Protein AF-A0A1M3MTS5-F1 (afdb_monomer_lite)

Structure (mmCIF, N/CA/C/O backbone):
data_AF-A0A1M3MTS5-F1
#
_entry.id   AF-A0A1M3MTS5-F1
#
loop_
_atom_site.group_PDB
_atom_site.id
_atom_site.type_symbol
_atom_site.label_atom_id
_atom_site.label_alt_id
_atom_site.label_comp_id
_atom_site.label_asym_id
_atom_site.label_entity_id
_atom_site.label_seq_id
_atom_site.pdbx_PDB_ins_code
_atom_site.Cartn_x
_atom_site.Cartn_y
_atom_site.Cartn_z
_atom_site.occupancy
_atom_site.B_iso_or_equiv
_atom_site.auth_seq_id
_atom_site.auth_comp_id
_atom_site.auth_asym_id
_atom_site.auth_atom_id
_atom_site.pdbx_PDB_model_num
ATOM 1 N N . MET A 1 1 ? 35.202 25.835 -31.446 1.00 47.22 1 MET A N 1
ATOM 2 C CA . MET A 1 1 ? 36.288 26.040 -30.466 1.00 47.22 1 MET A CA 1
ATOM 3 C C . MET A 1 1 ? 35.675 26.673 -29.221 1.00 47.22 1 MET A C 1
ATOM 5 O O . MET A 1 1 ? 35.618 27.889 -29.137 1.00 47.22 1 MET A O 1
ATOM 9 N N . PHE A 1 2 ? 35.109 25.864 -28.321 1.00 39.16 2 PHE A N 1
ATOM 10 C CA . PHE A 1 2 ? 34.507 26.345 -27.072 1.00 39.16 2 PHE A CA 1
ATOM 11 C C . PHE A 1 2 ? 35.206 25.678 -25.891 1.00 39.16 2 PHE A C 1
ATOM 13 O O . PHE A 1 2 ? 35.383 24.462 -25.859 1.00 39.16 2 PHE A O 1
ATOM 20 N N . LEU A 1 3 ? 35.681 26.538 -24.997 1.00 46.22 3 LEU A N 1
ATOM 21 C CA . LEU A 1 3 ? 36.568 26.269 -23.876 1.00 46.22 3 LEU A CA 1
ATOM 22 C C . LEU A 1 3 ? 35.803 25.587 -22.735 1.00 46.22 3 LEU A C 1
ATOM 24 O O . LEU A 1 3 ? 34.803 26.108 -22.247 1.00 46.22 3 LEU A O 1
ATOM 28 N N . VAL A 1 4 ? 36.310 24.430 -22.314 1.00 47.22 4 VAL A N 1
ATOM 29 C CA . VAL A 1 4 ? 35.872 23.669 -21.141 1.00 47.22 4 VAL A CA 1
ATOM 30 C C . VAL A 1 4 ? 36.498 24.300 -19.896 1.00 47.22 4 VAL A C 1
ATOM 32 O O . VAL A 1 4 ? 37.720 24.305 -19.765 1.00 47.22 4 VAL A O 1
ATOM 35 N N . PHE A 1 5 ? 35.680 24.806 -18.971 1.00 47.00 5 PHE A N 1
ATOM 36 C CA . PHE A 1 5 ? 36.117 25.148 -17.614 1.00 47.00 5 PHE A CA 1
ATOM 37 C C . PHE A 1 5 ? 35.719 24.020 -16.659 1.00 47.00 5 PHE A C 1
ATOM 39 O O . PHE A 1 5 ? 34.551 23.862 -16.312 1.00 47.00 5 PHE A O 1
ATOM 46 N N . ALA A 1 6 ? 36.710 23.229 -16.250 1.00 55.69 6 ALA A N 1
ATOM 47 C CA . ALA A 1 6 ? 36.598 22.249 -15.178 1.00 55.69 6 ALA A CA 1
ATOM 48 C C . ALA A 1 6 ? 36.924 22.933 -13.841 1.00 55.69 6 ALA A C 1
ATOM 50 O O . ALA A 1 6 ? 38.057 23.358 -13.620 1.00 55.69 6 ALA A O 1
ATOM 51 N N . ALA A 1 7 ? 35.937 23.045 -12.951 1.00 56.88 7 ALA A N 1
ATOM 52 C CA . ALA A 1 7 ? 36.142 23.490 -11.577 1.00 56.88 7 ALA A CA 1
ATOM 53 C C . ALA A 1 7 ? 36.286 22.263 -10.665 1.00 56.88 7 ALA A C 1
ATOM 55 O O . ALA A 1 7 ? 35.310 21.585 -10.347 1.00 56.88 7 ALA A O 1
ATOM 56 N N . LEU A 1 8 ? 37.528 21.972 -10.272 1.00 56.16 8 LEU A N 1
ATOM 57 C CA . LEU A 1 8 ? 37.869 21.026 -9.212 1.00 56.16 8 LEU A CA 1
ATOM 58 C C . LEU A 1 8 ? 37.479 21.648 -7.861 1.00 56.16 8 LEU A C 1
ATOM 60 O O . LEU A 1 8 ? 38.068 22.649 -7.457 1.00 56.16 8 LEU A O 1
ATOM 64 N N . ALA A 1 9 ? 36.515 21.058 -7.154 1.00 59.59 9 ALA A N 1
ATOM 65 C CA . ALA A 1 9 ? 36.239 21.384 -5.758 1.00 59.59 9 ALA A CA 1
ATOM 66 C C . ALA A 1 9 ? 36.814 20.277 -4.863 1.00 59.59 9 ALA A C 1
ATOM 68 O O . ALA A 1 9 ? 36.274 19.175 -4.773 1.00 59.59 9 ALA A O 1
ATOM 69 N N . THR A 1 10 ? 37.943 20.568 -4.226 1.00 60.97 10 THR A N 1
ATOM 70 C CA . THR A 1 10 ? 38.569 19.760 -3.178 1.00 60.97 10 THR A CA 1
ATOM 71 C C . THR A 1 10 ? 37.746 19.869 -1.896 1.00 60.97 10 THR A C 1
ATOM 73 O O . THR A 1 10 ? 37.707 20.922 -1.266 1.00 60.97 10 THR A O 1
ATOM 76 N N . VAL A 1 11 ? 37.091 18.781 -1.489 1.00 63.25 11 VAL A N 1
ATOM 77 C CA . VAL A 1 11 ? 36.461 18.688 -0.165 1.00 63.25 11 VAL A CA 1
ATOM 78 C C . VAL A 1 11 ? 37.510 18.202 0.831 1.00 63.25 11 VAL A C 1
ATOM 80 O O . VAL A 1 11 ? 37.943 17.052 0.797 1.00 63.25 11 VAL A O 1
ATOM 83 N N . THR A 1 12 ? 37.944 19.109 1.701 1.00 64.81 12 THR A N 1
ATOM 84 C CA . THR A 1 12 ? 38.783 18.835 2.869 1.00 64.81 12 THR A CA 1
ATOM 85 C C . THR A 1 12 ? 38.002 18.032 3.909 1.00 64.81 12 THR A C 1
ATOM 87 O O . THR A 1 12 ? 36.973 18.486 4.406 1.00 64.81 12 THR A O 1
ATOM 90 N N . VAL A 1 13 ? 38.510 16.846 4.248 1.00 65.38 13 VAL A N 1
ATOM 91 C CA . VAL A 1 13 ? 38.065 16.032 5.386 1.00 65.38 13 VAL A CA 1
ATOM 92 C C . VAL A 1 13 ? 38.553 16.703 6.671 1.00 65.38 13 VAL A C 1
ATOM 94 O O . VAL A 1 13 ? 39.757 16.786 6.907 1.00 65.38 13 VAL A O 1
ATOM 97 N N . SER A 1 14 ? 37.624 17.213 7.479 1.00 68.00 14 SER A N 1
ATOM 98 C CA . SER A 1 14 ? 37.920 17.739 8.811 1.00 68.00 14 SER A CA 1
ATOM 99 C C . SER A 1 14 ? 38.012 16.609 9.832 1.00 68.00 14 SER A C 1
ATOM 101 O O . SER A 1 14 ? 37.052 15.884 10.080 1.00 68.00 14 SER A O 1
ATOM 103 N N . ASP A 1 15 ? 39.204 16.529 10.411 1.00 60.78 15 ASP A N 1
ATOM 104 C CA . ASP A 1 15 ? 39.604 15.881 11.654 1.00 60.78 15 ASP A CA 1
ATOM 105 C C . ASP A 1 15 ? 38.544 16.065 12.760 1.00 60.78 15 ASP A C 1
ATOM 107 O O . ASP A 1 15 ? 38.354 17.166 13.280 1.00 60.78 15 ASP A O 1
ATOM 111 N N . GLN A 1 16 ? 37.809 14.997 13.095 1.00 59.19 16 GLN A N 1
ATOM 112 C CA . GLN A 1 16 ? 36.886 14.999 14.230 1.00 59.19 16 GLN A CA 1
ATOM 113 C C . GLN A 1 16 ? 37.577 14.381 15.450 1.00 59.19 16 GLN A C 1
ATOM 115 O O . GLN A 1 16 ? 37.485 13.190 15.730 1.00 59.19 16 GLN A O 1
ATOM 120 N N . GLN A 1 17 ? 38.332 15.244 16.122 1.00 61.56 17 GLN A N 1
ATOM 121 C CA . GLN A 1 17 ? 38.374 15.432 17.568 1.00 61.56 17 GLN A CA 1
ATOM 122 C C . GLN A 1 17 ? 37.905 14.235 18.424 1.00 61.56 17 GLN A C 1
ATOM 124 O O . GLN A 1 17 ? 36.713 13.997 18.617 1.00 61.56 17 GLN A O 1
ATOM 129 N N . LEU A 1 18 ? 38.882 13.560 19.034 1.00 60.19 18 LEU A N 1
ATOM 130 C CA . LEU A 1 18 ? 38.723 12.704 20.211 1.00 60.19 18 LEU A CA 1
ATOM 131 C C . LEU A 1 18 ? 38.040 13.495 21.341 1.00 60.19 18 LEU A C 1
ATOM 133 O O . LEU A 1 18 ? 38.700 14.190 22.115 1.00 60.19 18 LEU A O 1
ATOM 137 N N . VAL A 1 19 ? 36.712 13.399 21.435 1.00 65.31 19 VAL A N 1
ATOM 138 C CA . VAL A 1 19 ? 35.962 13.890 22.592 1.00 65.31 19 VAL A CA 1
ATOM 139 C C . VAL A 1 19 ? 35.949 12.809 23.667 1.00 65.31 19 VAL A C 1
ATOM 141 O O . VAL A 1 19 ? 35.418 11.711 23.521 1.00 65.31 19 VAL A O 1
ATOM 144 N N . GLN A 1 20 ? 36.611 13.194 24.743 1.00 65.44 20 GLN A N 1
ATOM 145 C CA . GLN A 1 20 ? 36.752 12.602 26.057 1.00 65.44 20 GLN A CA 1
ATOM 146 C C . GLN A 1 20 ? 35.442 12.030 26.628 1.00 65.44 20 GLN A C 1
ATOM 148 O O . GLN A 1 20 ? 34.403 12.687 26.642 1.00 65.44 20 GLN A O 1
ATOM 153 N N . ALA A 1 21 ? 35.527 10.797 27.132 1.00 61.25 21 ALA A N 1
ATOM 154 C CA . ALA A 1 21 ? 34.441 10.076 27.781 1.00 61.25 21 ALA A CA 1
ATOM 155 C C . ALA A 1 21 ? 34.001 10.769 29.083 1.00 61.25 21 ALA A C 1
ATOM 157 O O . ALA A 1 21 ? 34.734 10.765 30.074 1.00 61.25 21 ALA A O 1
ATOM 158 N N . ALA A 1 22 ? 32.789 11.326 29.083 1.00 70.69 22 ALA A N 1
ATOM 159 C CA . ALA A 1 22 ? 32.051 11.660 30.295 1.00 70.69 22 ALA A CA 1
ATOM 160 C C . ALA A 1 22 ? 31.106 10.493 30.659 1.00 70.69 22 ALA A C 1
ATOM 162 O O . ALA A 1 22 ? 30.538 9.871 29.756 1.00 70.69 22 ALA A O 1
ATOM 163 N N . PRO A 1 23 ? 30.933 10.171 31.953 1.00 63.50 23 PRO A N 1
ATOM 164 C CA . PRO A 1 23 ? 30.023 9.123 32.403 1.00 63.50 23 PRO A CA 1
ATOM 165 C C . PRO A 1 23 ? 28.575 9.536 32.107 1.00 63.50 23 PRO A C 1
ATOM 167 O O . PRO A 1 23 ? 28.101 10.569 32.573 1.00 63.50 23 PRO A O 1
ATOM 170 N N . LEU A 1 24 ? 27.897 8.738 31.284 1.00 60.16 24 LEU A N 1
ATOM 171 C CA . LEU A 1 24 ? 26.517 8.960 30.869 1.00 60.16 24 LEU A CA 1
ATOM 172 C C . LEU A 1 24 ? 25.578 8.640 32.034 1.00 60.16 24 LEU A C 1
ATOM 174 O O . LEU A 1 24 ? 25.408 7.476 32.400 1.00 60.16 24 LEU A O 1
ATOM 178 N N . GLU A 1 25 ? 24.947 9.668 32.595 1.00 68.44 25 GLU A N 1
ATOM 179 C CA . GLU A 1 25 ? 23.729 9.472 33.373 1.00 68.44 25 GLU A CA 1
ATOM 180 C C . GLU A 1 25 ? 22.624 8.945 32.438 1.00 68.44 25 GLU A C 1
ATOM 182 O O . GLU A 1 25 ? 22.482 9.446 31.314 1.00 68.44 25 GLU A O 1
ATOM 187 N N . PRO A 1 26 ? 21.846 7.928 32.852 1.00 67.88 26 PRO A N 1
ATOM 188 C CA . PRO A 1 26 ? 20.738 7.411 32.065 1.00 67.88 26 PRO A CA 1
ATOM 189 C C . PRO A 1 26 ? 19.665 8.496 31.973 1.00 67.88 26 PRO A C 1
ATOM 191 O O . PRO A 1 26 ? 18.831 8.658 32.858 1.00 67.88 26 PRO A O 1
ATOM 194 N N . THR A 1 27 ? 19.699 9.271 30.892 1.00 66.31 27 THR A N 1
ATOM 195 C CA . THR A 1 27 ? 18.608 10.177 30.543 1.00 66.31 27 THR A CA 1
ATOM 196 C C . THR A 1 27 ? 17.429 9.297 30.151 1.00 66.31 27 THR A C 1
ATOM 198 O O . THR A 1 27 ? 17.357 8.811 29.020 1.00 66.31 27 THR A O 1
ATOM 201 N N . GLU A 1 28 ? 16.543 9.035 31.113 1.00 61.41 28 GLU A N 1
ATOM 202 C CA . GLU A 1 28 ? 15.258 8.376 30.905 1.00 61.41 28 GLU A CA 1
ATOM 203 C C . GLU A 1 28 ? 14.509 9.136 29.810 1.00 61.41 28 GLU A C 1
ATOM 205 O O . GLU A 1 28 ? 13.925 10.201 30.012 1.00 61.41 28 GLU A O 1
ATOM 210 N N . THR A 1 29 ? 14.613 8.616 28.591 1.00 61.12 29 THR A N 1
ATOM 211 C CA . THR A 1 29 ? 13.962 9.191 27.426 1.00 61.12 29 THR A CA 1
ATOM 212 C C . THR A 1 29 ? 12.482 8.913 27.617 1.00 61.12 29 THR A C 1
ATOM 214 O O . THR A 1 29 ? 12.045 7.771 27.495 1.00 61.12 29 THR A O 1
ATOM 217 N N . LEU A 1 30 ? 11.731 9.944 28.008 1.00 60.19 30 LEU A N 1
ATOM 218 C CA . LEU A 1 30 ? 10.285 9.892 28.193 1.00 60.19 30 LEU A CA 1
ATOM 219 C C . LEU A 1 30 ? 9.658 9.215 26.970 1.00 60.19 30 LEU A C 1
ATOM 221 O O . LEU A 1 30 ? 9.654 9.774 25.871 1.00 60.19 30 LEU A O 1
ATOM 225 N N . ALA A 1 31 ? 9.179 7.985 27.170 1.00 53.81 31 ALA A N 1
ATOM 226 C CA . ALA A 1 31 ? 8.573 7.161 26.141 1.00 53.81 31 ALA A CA 1
ATOM 227 C C . ALA A 1 31 ? 7.352 7.899 25.587 1.00 53.81 31 ALA A C 1
ATOM 229 O O . ALA A 1 31 ? 6.287 7.950 26.205 1.00 53.81 31 ALA A O 1
ATOM 230 N N . THR A 1 32 ? 7.519 8.519 24.422 1.00 56.59 32 THR A N 1
ATOM 231 C CA . THR A 1 32 ? 6.414 9.095 23.666 1.00 56.59 32 THR A CA 1
ATOM 232 C C . THR A 1 32 ? 5.453 7.949 23.385 1.00 56.59 32 THR A C 1
ATOM 234 O O . THR A 1 32 ? 5.853 6.925 22.833 1.00 56.59 32 THR A O 1
ATOM 237 N N . SER A 1 33 ? 4.203 8.078 23.840 1.00 48.94 33 SER A N 1
ATOM 238 C CA . SER A 1 33 ? 3.196 7.033 23.655 1.00 48.94 33 SER A CA 1
ATOM 239 C C . SER A 1 33 ? 3.164 6.629 22.181 1.00 48.94 33 SER A C 1
ATOM 241 O O . SER A 1 33 ? 3.120 7.526 21.332 1.00 48.94 33 SER A O 1
ATOM 243 N N . PRO A 1 34 ? 3.222 5.323 21.861 1.00 59.00 34 PRO A N 1
ATOM 244 C CA . PRO A 1 34 ? 3.287 4.871 20.482 1.00 59.00 34 PRO A CA 1
ATOM 245 C C . PRO A 1 34 ? 2.075 5.440 19.752 1.00 59.00 34 PRO A C 1
ATOM 247 O O . PRO A 1 34 ? 0.926 5.124 20.073 1.00 59.00 34 PRO A O 1
ATOM 250 N N . LYS A 1 35 ? 2.341 6.361 18.821 1.00 63.12 35 LYS A N 1
ATOM 251 C CA . LYS A 1 35 ? 1.348 6.940 17.919 1.00 63.12 35 LYS A CA 1
ATOM 252 C C . LYS A 1 35 ? 0.564 5.767 17.349 1.00 63.12 35 LYS A C 1
ATOM 254 O O . LYS A 1 35 ? 1.195 4.876 16.796 1.00 63.12 35 LYS A O 1
ATOM 259 N N . SER A 1 36 ? -0.759 5.742 17.563 1.00 60.22 36 SER A N 1
ATOM 260 C CA . SER A 1 36 ? -1.620 4.600 17.222 1.00 60.22 36 SER A CA 1
ATOM 261 C C . SER A 1 36 ? -1.195 4.028 15.879 1.00 60.22 36 SER A C 1
ATOM 263 O O . SER A 1 36 ? -1.407 4.682 14.853 1.00 60.22 36 SER A O 1
ATOM 265 N N . ALA A 1 37 ? -0.564 2.852 15.907 1.00 67.56 37 ALA A N 1
ATOM 266 C CA . ALA A 1 37 ? -0.120 2.186 14.698 1.00 67.56 37 ALA A CA 1
ATOM 267 C C . ALA A 1 37 ? -1.340 2.095 13.778 1.00 67.56 37 ALA A C 1
ATOM 269 O O . ALA A 1 37 ? -2.457 1.845 14.253 1.00 67.56 37 ALA A O 1
ATOM 270 N N . GLY A 1 38 ? -1.162 2.393 12.489 1.00 81.00 38 GLY A N 1
ATOM 271 C CA . GLY A 1 38 ? -2.239 2.292 11.503 1.00 81.00 38 GLY A CA 1
ATOM 272 C C . GLY A 1 38 ? -2.892 0.903 11.525 1.00 81.00 38 GLY A C 1
ATOM 273 O 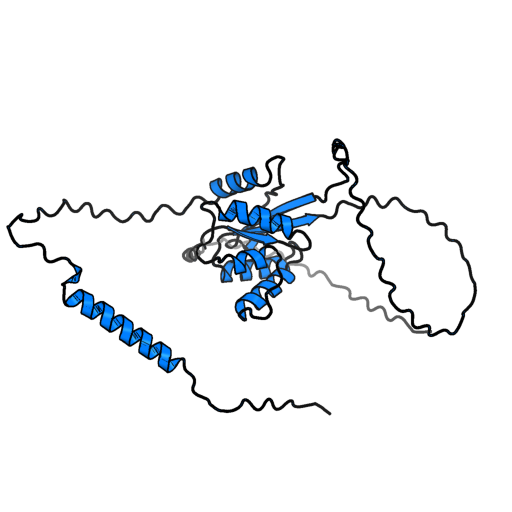O . GLY A 1 38 ? -2.516 0.038 12.305 1.00 81.00 38 GLY A O 1
ATOM 274 N N . GLN A 1 39 ? -3.868 0.615 10.670 1.00 89.38 39 GLN A N 1
ATOM 275 C CA . GLN A 1 39 ? -4.380 -0.760 10.562 1.00 89.38 39 GLN A CA 1
ATOM 276 C C . GLN A 1 39 ? -4.199 -1.292 9.147 1.00 89.38 39 GLN A C 1
ATOM 278 O O . GLN A 1 39 ? -4.658 -0.677 8.186 1.00 89.38 39 GLN A O 1
ATOM 283 N N . GLY A 1 40 ? -3.591 -2.476 9.046 1.00 94.69 40 GLY A N 1
ATOM 284 C CA . GLY A 1 40 ? -3.470 -3.233 7.803 1.00 94.69 40 GLY A CA 1
ATOM 285 C C . GLY A 1 40 ? -2.248 -2.883 6.955 1.00 94.69 40 GLY A C 1
ATOM 286 O O . GLY A 1 40 ? -1.411 -2.057 7.328 1.00 94.69 40 GLY A O 1
ATOM 287 N N . VAL A 1 41 ? -2.173 -3.543 5.798 1.00 97.25 41 VAL A N 1
ATOM 288 C CA . VAL A 1 41 ? -1.094 -3.425 4.810 1.00 97.25 41 VAL A CA 1
ATOM 289 C C . VAL A 1 41 ? -1.699 -2.974 3.485 1.00 97.25 41 VAL A C 1
ATOM 291 O O . VAL A 1 41 ? -2.656 -3.585 3.011 1.00 97.25 41 VAL A O 1
ATOM 294 N N . ALA A 1 42 ? -1.163 -1.915 2.876 1.00 97.75 42 ALA A N 1
ATOM 295 C CA . ALA A 1 42 ? -1.537 -1.511 1.517 1.00 97.75 42 ALA A CA 1
ATOM 296 C C . ALA A 1 42 ? -0.468 -1.929 0.500 1.00 97.75 42 ALA A C 1
ATOM 298 O O . ALA A 1 42 ? 0.704 -2.015 0.840 1.00 97.75 42 ALA A O 1
ATOM 299 N N . VAL A 1 43 ? -0.870 -2.214 -0.738 1.00 98.06 43 VAL A N 1
ATOM 300 C CA . VAL A 1 43 ? 0.020 -2.661 -1.815 1.00 98.06 43 VAL A CA 1
ATOM 301 C C . VAL A 1 43 ? 0.230 -1.504 -2.783 1.00 98.06 43 VAL A C 1
ATOM 303 O O . VAL A 1 43 ? -0.737 -0.857 -3.178 1.00 98.06 43 VAL A O 1
ATOM 306 N N . LEU A 1 44 ? 1.484 -1.243 -3.146 1.00 98.12 44 LEU A N 1
ATOM 307 C CA . LEU A 1 44 ? 1.891 -0.174 -4.051 1.00 98.12 44 LEU A CA 1
ATOM 308 C C . LEU A 1 44 ? 2.692 -0.771 -5.211 1.00 98.12 44 LEU A C 1
ATOM 310 O O . LEU A 1 44 ? 3.691 -1.448 -4.986 1.00 98.12 44 LEU A O 1
ATOM 314 N N . GLY A 1 45 ? 2.264 -0.527 -6.446 1.00 97.50 45 GLY A N 1
ATOM 315 C CA . GLY A 1 45 ? 3.013 -0.906 -7.643 1.00 97.50 45 GLY A CA 1
ATOM 316 C C . GLY A 1 45 ? 4.008 0.183 -8.032 1.00 97.50 45 GLY A C 1
ATOM 317 O O . GLY A 1 45 ? 3.637 1.356 -8.099 1.00 97.50 45 GLY A O 1
ATOM 318 N N . SER A 1 46 ? 5.258 -0.194 -8.304 1.00 95.44 46 SER A N 1
ATOM 319 C CA . SER A 1 46 ? 6.275 0.703 -8.856 1.00 95.44 46 SER A CA 1
ATOM 320 C C . SER A 1 46 ? 6.612 0.348 -10.306 1.00 95.44 46 SER A C 1
ATOM 322 O O . SER A 1 46 ? 6.599 -0.818 -10.722 1.00 95.44 46 SER A O 1
ATOM 324 N N . GLY A 1 47 ? 6.899 1.381 -11.102 1.00 90.38 47 GLY A N 1
ATOM 325 C CA . GLY A 1 47 ? 7.250 1.240 -12.513 1.00 90.38 47 GLY A CA 1
ATOM 3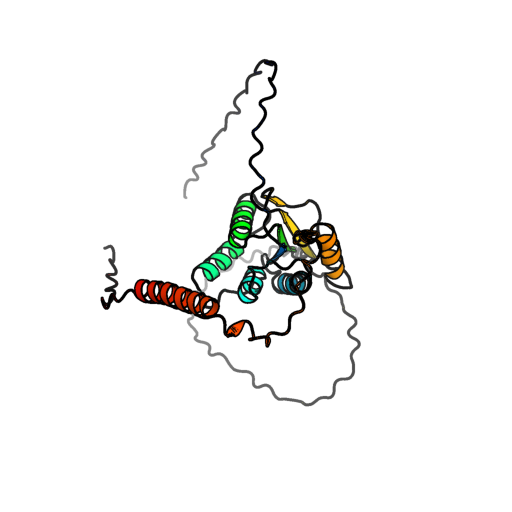26 C C . GLY A 1 47 ? 6.204 0.459 -13.313 1.00 90.38 47 GLY A C 1
ATOM 327 O O . GLY A 1 47 ? 5.026 0.807 -13.333 1.00 90.38 47 GLY A O 1
ATOM 328 N N . ALA A 1 48 ? 6.650 -0.606 -13.980 1.00 91.62 48 ALA A N 1
ATOM 329 C CA . ALA A 1 48 ? 5.821 -1.437 -14.850 1.00 91.62 48 ALA A CA 1
ATOM 330 C C . ALA A 1 48 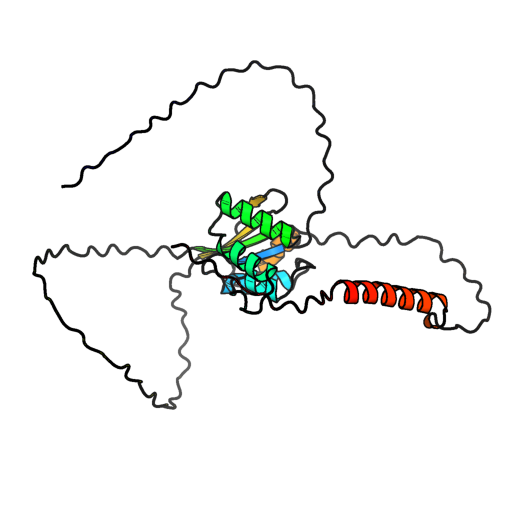? 5.138 -2.620 -14.133 1.00 91.62 48 ALA A C 1
ATOM 332 O O . ALA A 1 48 ? 4.605 -3.494 -14.808 1.00 91.62 48 ALA A O 1
ATOM 333 N N . ALA A 1 49 ? 5.169 -2.706 -12.798 1.00 95.69 49 ALA A N 1
ATOM 334 C CA . ALA A 1 49 ? 4.624 -3.841 -12.035 1.00 95.69 49 ALA A CA 1
ATOM 335 C C . ALA A 1 49 ? 3.122 -3.715 -11.707 1.00 95.69 49 ALA A C 1
ATOM 337 O O . ALA A 1 49 ? 2.664 -4.207 -10.674 1.00 95.69 49 ALA A O 1
ATOM 338 N N . ARG A 1 50 ? 2.352 -3.012 -12.548 1.00 96.06 50 ARG A N 1
ATOM 339 C CA . ARG A 1 50 ? 0.954 -2.651 -12.269 1.00 96.06 50 ARG A CA 1
ATOM 340 C C . ARG A 1 50 ? 0.059 -3.877 -12.108 1.00 96.06 50 ARG A C 1
ATOM 342 O O . ARG A 1 50 ? -0.714 -3.978 -11.156 1.00 96.06 50 ARG A O 1
ATOM 349 N N . GLU A 1 51 ? 0.156 -4.815 -13.040 1.00 95.75 51 GLU A N 1
ATOM 350 C CA . GLU A 1 51 ? -0.714 -5.987 -13.102 1.00 95.75 51 GLU A CA 1
ATOM 351 C C . GLU A 1 51 ? -0.451 -6.943 -11.925 1.00 95.75 51 GLU A C 1
ATOM 353 O O . GLU A 1 51 ? -1.390 -7.475 -11.318 1.00 95.75 51 GLU A O 1
ATOM 358 N N . GLU A 1 52 ? 0.813 -7.125 -11.537 1.00 96.81 52 GLU A N 1
ATOM 359 C CA . GLU A 1 52 ? 1.180 -7.930 -10.373 1.00 96.81 52 GLU A CA 1
ATOM 360 C C . GLU A 1 52 ? 0.833 -7.254 -9.064 1.00 96.81 52 GLU A C 1
ATOM 362 O O . GLU A 1 52 ? 0.326 -7.931 -8.168 1.00 96.81 52 GLU A O 1
ATOM 367 N N . ALA A 1 53 ? 1.052 -5.941 -8.956 1.00 97.56 53 ALA A N 1
ATOM 368 C CA . ALA A 1 53 ? 0.639 -5.176 -7.791 1.00 97.56 53 ALA A CA 1
ATOM 369 C C . ALA A 1 53 ? -0.872 -5.287 -7.582 1.00 97.56 53 ALA A C 1
ATOM 371 O O . ALA A 1 53 ? -1.311 -5.549 -6.465 1.00 97.56 53 ALA A O 1
ATOM 372 N N . PHE A 1 54 ? -1.674 -5.187 -8.646 1.00 96.25 54 PHE A N 1
ATOM 373 C CA . PHE A 1 54 ? -3.124 -5.356 -8.553 1.00 96.25 54 PHE A CA 1
ATOM 374 C C . PHE A 1 54 ? -3.524 -6.787 -8.159 1.00 96.25 54 PHE A C 1
ATOM 376 O O . PHE A 1 54 ? -4.406 -6.987 -7.320 1.00 96.25 54 PHE A O 1
ATOM 383 N N . THR A 1 55 ? -2.850 -7.799 -8.709 1.00 96.50 55 THR A N 1
ATOM 384 C CA . THR A 1 55 ? -3.102 -9.208 -8.365 1.00 96.50 55 THR A CA 1
ATOM 385 C C . THR A 1 55 ? -2.779 -9.494 -6.896 1.00 96.50 55 THR A C 1
ATOM 387 O O . THR A 1 55 ? -3.584 -10.103 -6.186 1.00 96.50 55 THR A O 1
ATOM 390 N N . LEU A 1 56 ? -1.634 -9.006 -6.412 1.00 97.12 56 LEU A N 1
ATOM 391 C CA . LEU A 1 56 ? -1.229 -9.100 -5.012 1.00 97.12 56 LEU A CA 1
ATOM 392 C C . LEU A 1 56 ? -2.177 -8.312 -4.100 1.00 97.12 56 LEU A C 1
ATOM 394 O O . LEU A 1 56 ? -2.598 -8.827 -3.066 1.00 97.12 56 LEU A O 1
ATOM 398 N N . ALA A 1 57 ? -2.584 -7.107 -4.506 1.00 97.25 57 ALA A N 1
ATOM 399 C CA . ALA A 1 57 ? -3.547 -6.278 -3.789 1.00 97.25 57 ALA A CA 1
ATOM 400 C C . ALA A 1 57 ? -4.874 -7.011 -3.564 1.00 97.25 57 ALA A C 1
ATOM 402 O O . ALA A 1 57 ? -5.361 -7.052 -2.437 1.00 97.25 57 ALA A O 1
ATOM 403 N N . ARG A 1 58 ? -5.434 -7.669 -4.588 1.00 96.50 58 ARG A N 1
ATOM 404 C CA . ARG A 1 58 ? -6.669 -8.461 -4.432 1.00 96.50 58 ARG A CA 1
ATOM 405 C C . ARG A 1 58 ? -6.506 -9.602 -3.430 1.00 96.50 58 ARG A C 1
ATOM 407 O O . ARG A 1 58 ? -7.418 -9.843 -2.641 1.00 96.50 58 ARG A O 1
ATOM 414 N N . ALA A 1 59 ? -5.357 -10.276 -3.433 1.00 96.06 59 ALA A N 1
ATOM 415 C CA . ALA A 1 59 ? -5.070 -11.344 -2.478 1.00 96.06 59 ALA A CA 1
ATOM 416 C C . ALA A 1 59 ? -4.938 -10.808 -1.038 1.00 96.06 59 ALA A C 1
ATOM 418 O O . ALA A 1 59 ? -5.525 -11.374 -0.116 1.00 96.06 59 ALA A O 1
ATOM 419 N N . VAL A 1 60 ? -4.230 -9.689 -0.844 1.00 96.62 60 VAL A N 1
ATOM 420 C CA . VAL A 1 60 ? -4.051 -9.045 0.469 1.00 96.62 60 VAL A CA 1
ATOM 421 C C . VAL A 1 60 ? -5.374 -8.474 0.990 1.00 96.62 60 VAL A C 1
ATOM 423 O O . VAL A 1 60 ? -5.729 -8.709 2.144 1.00 96.62 60 VAL A O 1
ATOM 426 N N . TYR A 1 61 ? -6.144 -7.772 0.158 1.00 95.94 61 TYR A N 1
ATOM 427 C CA . TYR A 1 61 ? -7.397 -7.118 0.561 1.00 95.94 61 TYR A CA 1
ATOM 428 C C . TYR A 1 61 ? -8.578 -8.075 0.715 1.00 95.94 61 TYR A C 1
ATOM 430 O O . TYR A 1 61 ? -9.559 -7.719 1.367 1.00 95.94 61 TYR A O 1
ATOM 438 N N . GLY A 1 62 ? -8.480 -9.289 0.167 1.00 94.44 62 GLY A N 1
ATOM 439 C CA . GLY A 1 62 ? -9.389 -10.390 0.488 1.00 94.44 62 GLY A CA 1
ATOM 440 C C . GLY A 1 62 ? -9.150 -11.011 1.871 1.00 94.44 62 GLY A C 1
ATOM 441 O O . GLY A 1 62 ? -9.949 -11.836 2.305 1.00 94.44 62 GLY A O 1
ATOM 442 N N . SER A 1 63 ? -8.069 -10.633 2.564 1.00 94.50 63 SER A N 1
ATOM 443 C CA . SER A 1 63 ? -7.713 -11.129 3.900 1.00 94.50 63 SER A CA 1
ATOM 444 C C . SER A 1 63 ? -8.036 -10.119 5.015 1.00 94.50 63 SER A C 1
ATOM 446 O O . SER A 1 63 ? -8.520 -9.013 4.768 1.00 94.50 63 SER A O 1
ATOM 448 N N . SER A 1 64 ? -7.714 -10.466 6.266 1.00 93.62 64 SER A N 1
ATOM 449 C CA . SER A 1 64 ? -7.840 -9.570 7.428 1.00 93.62 64 SER A CA 1
ATOM 450 C C . SER A 1 64 ? -6.868 -8.382 7.417 1.00 93.62 64 SER A C 1
ATOM 452 O O . SER A 1 64 ? -6.978 -7.502 8.268 1.00 93.62 64 SER A O 1
ATOM 454 N N . LEU A 1 65 ? -5.921 -8.339 6.471 1.00 95.50 65 LEU A N 1
ATOM 455 C CA . LEU A 1 65 ? -4.913 -7.281 6.352 1.00 95.50 65 LEU A CA 1
ATOM 456 C C . LEU A 1 65 ? -5.432 -6.006 5.673 1.00 95.50 65 LEU A C 1
ATOM 458 O O . LEU A 1 65 ? -4.684 -5.035 5.551 1.00 95.50 65 LEU A O 1
ATOM 462 N N . ARG A 1 66 ? -6.690 -5.986 5.218 1.00 95.06 66 ARG A N 1
ATOM 463 C CA . ARG A 1 66 ? -7.275 -4.841 4.517 1.00 95.06 66 ARG A CA 1
ATOM 464 C C . ARG A 1 66 ? -7.343 -3.594 5.417 1.00 95.06 66 ARG A C 1
ATOM 466 O O . ARG A 1 66 ? -8.001 -3.635 6.461 1.00 95.06 66 ARG A O 1
ATOM 473 N N . PRO A 1 67 ? -6.765 -2.453 4.998 1.00 95.19 67 PRO A N 1
ATOM 474 C CA . PRO A 1 67 ? -6.948 -1.197 5.713 1.00 95.19 67 PRO A CA 1
ATOM 475 C C . PRO A 1 67 ? -8.400 -0.715 5.654 1.00 95.19 67 PRO A C 1
ATOM 477 O O . PRO A 1 67 ? -9.018 -0.694 4.589 1.00 95.19 67 PRO A O 1
ATOM 480 N N . ARG A 1 68 ? -8.946 -0.266 6.790 1.00 92.00 68 ARG A N 1
ATOM 481 C CA . ARG A 1 68 ? -10.359 0.154 6.893 1.00 92.00 68 ARG A CA 1
ATOM 482 C C . ARG A 1 68 ? -10.699 1.409 6.085 1.00 92.00 68 ARG A C 1
ATOM 484 O O . ARG A 1 68 ? -11.843 1.574 5.689 1.00 92.00 68 ARG A O 1
ATOM 491 N N . LYS A 1 69 ? -9.718 2.288 5.862 1.00 92.31 69 LYS A N 1
ATOM 492 C CA . LYS A 1 69 ? -9.876 3.564 5.138 1.00 92.31 69 LYS A CA 1
ATOM 493 C C . LYS A 1 69 ? -9.517 3.470 3.647 1.00 92.31 69 LYS A C 1
ATOM 495 O O . LYS A 1 69 ? -9.408 4.500 2.979 1.00 92.31 69 LYS A O 1
ATOM 500 N N . LEU A 1 70 ? -9.258 2.261 3.144 1.00 95.56 70 LEU A N 1
ATOM 501 C CA . LEU A 1 70 ? -8.824 2.048 1.769 1.00 95.56 70 LEU A CA 1
ATOM 502 C C . LEU A 1 70 ? -9.980 1.551 0.892 1.00 95.56 70 LEU A C 1
ATOM 504 O O . LEU A 1 70 ? -10.425 0.401 0.988 1.00 95.56 70 LEU A O 1
ATOM 508 N N . ASP A 1 71 ? -10.422 2.442 0.010 1.00 95.38 71 ASP A N 1
ATOM 509 C CA . ASP A 1 71 ? -11.426 2.169 -1.015 1.00 95.38 71 ASP A CA 1
ATOM 510 C C . ASP A 1 71 ? -10.809 1.504 -2.253 1.00 95.38 71 ASP A C 1
ATOM 512 O O . ASP A 1 71 ? -9.615 1.644 -2.528 1.00 95.38 71 ASP A O 1
ATOM 516 N N . GLU A 1 72 ? -11.645 0.839 -3.053 1.00 94.88 72 GLU A N 1
ATOM 517 C CA . GLU A 1 72 ? -11.245 0.165 -4.300 1.00 94.88 72 GLU A CA 1
ATOM 518 C C . GLU A 1 72 ? -10.557 1.123 -5.291 1.00 94.88 72 GLU A C 1
ATOM 520 O O . GLU A 1 72 ? -9.558 0.769 -5.913 1.00 94.88 72 GLU A O 1
ATOM 525 N N . LEU A 1 73 ? -11.042 2.367 -5.409 1.00 96.44 73 LEU A N 1
ATOM 526 C CA . LEU A 1 73 ? -10.441 3.366 -6.299 1.00 96.44 73 LEU A CA 1
ATOM 527 C C . LEU A 1 73 ? -9.010 3.731 -5.866 1.00 96.44 73 LEU A C 1
ATOM 529 O O . LEU A 1 73 ? -8.111 3.803 -6.701 1.00 96.44 73 LEU A O 1
ATOM 533 N N . ARG A 1 74 ? -8.782 3.917 -4.558 1.00 97.00 74 ARG A N 1
ATOM 534 C CA . ARG A 1 74 ? -7.446 4.191 -4.000 1.00 97.00 74 ARG A CA 1
ATOM 535 C C . ARG A 1 74 ? -6.523 2.991 -4.181 1.00 97.00 74 ARG A C 1
ATOM 537 O O . ARG A 1 74 ? -5.380 3.169 -4.584 1.00 97.00 74 ARG A O 1
ATOM 544 N N . ALA A 1 75 ? -7.032 1.783 -3.940 1.00 97.00 75 ALA A N 1
ATOM 545 C CA . ALA A 1 75 ? -6.303 0.539 -4.165 1.00 97.00 75 ALA A CA 1
ATOM 546 C C . ALA A 1 75 ? -5.815 0.398 -5.617 1.00 97.00 75 ALA A C 1
ATOM 548 O O . ALA A 1 75 ? -4.655 0.064 -5.839 1.00 97.00 75 ALA A O 1
ATOM 549 N N . ARG A 1 76 ? -6.662 0.707 -6.608 1.00 96.88 76 ARG A N 1
ATOM 550 C CA . ARG A 1 76 ? -6.281 0.683 -8.031 1.00 96.88 76 ARG A CA 1
ATOM 551 C C . ARG A 1 76 ? -5.189 1.689 -8.371 1.00 96.88 76 ARG A C 1
ATOM 553 O O . ARG A 1 76 ? -4.235 1.353 -9.066 1.00 96.88 76 ARG A O 1
ATOM 560 N N . ILE A 1 77 ? -5.300 2.905 -7.845 1.00 97.44 77 ILE A N 1
ATOM 561 C CA . ILE A 1 77 ? -4.312 3.962 -8.089 1.00 97.44 77 ILE A CA 1
ATOM 562 C C . ILE A 1 77 ? -2.962 3.604 -7.473 1.00 97.44 77 ILE A C 1
ATOM 564 O O . ILE A 1 77 ? -1.935 3.733 -8.142 1.00 97.44 77 ILE A O 1
ATOM 568 N N . LEU A 1 78 ? -2.965 3.076 -6.242 1.00 97.75 78 LEU A N 1
ATOM 569 C CA . LEU A 1 78 ? -1.763 2.543 -5.597 1.00 97.75 78 LEU A CA 1
ATOM 570 C C . LEU A 1 78 ? -1.156 1.383 -6.392 1.00 97.75 78 LEU A C 1
ATOM 572 O O . LEU A 1 78 ? 0.064 1.307 -6.507 1.00 97.75 78 LEU A O 1
ATOM 576 N N . ALA A 1 79 ? -1.986 0.516 -6.976 1.00 97.19 79 ALA A N 1
ATOM 577 C CA . ALA A 1 79 ? -1.521 -0.582 -7.815 1.00 97.19 79 ALA A CA 1
ATOM 578 C C . ALA A 1 79 ? -0.906 -0.114 -9.143 1.00 97.19 79 ALA A C 1
ATOM 580 O O . ALA A 1 79 ? -0.139 -0.863 -9.732 1.00 97.19 79 ALA A O 1
ATOM 581 N N . GLY A 1 80 ? -1.198 1.100 -9.617 1.00 96.50 80 GLY A N 1
ATOM 582 C CA . GLY A 1 80 ? -0.604 1.625 -10.847 1.00 96.50 80 GLY A CA 1
ATOM 583 C C . GLY A 1 80 ? -1.576 2.352 -11.777 1.00 96.50 80 GLY A C 1
ATOM 584 O O . GLY A 1 80 ? -1.118 3.027 -12.701 1.00 96.50 80 GLY A O 1
ATOM 585 N N . ASP A 1 81 ? -2.889 2.264 -11.546 1.00 96.38 81 ASP A N 1
ATOM 586 C CA . ASP A 1 81 ? -3.884 2.902 -12.413 1.00 96.38 81 ASP A CA 1
ATOM 587 C C . ASP A 1 81 ? -3.726 4.435 -12.414 1.00 96.38 81 ASP A C 1
ATOM 589 O O . ASP A 1 81 ? -3.461 5.032 -11.364 1.00 96.38 81 ASP A O 1
ATOM 593 N N . PRO A 1 82 ? -3.894 5.101 -13.570 1.00 95.88 82 PRO A N 1
ATOM 594 C CA . PRO A 1 82 ? -3.936 6.556 -13.612 1.00 95.88 82 PRO A CA 1
ATOM 595 C C . PRO A 1 82 ? -5.184 7.070 -12.882 1.00 95.88 82 PRO A C 1
ATOM 597 O O . PRO A 1 82 ? -6.257 6.464 -12.951 1.00 95.88 82 PRO A O 1
ATOM 600 N N . ALA A 1 83 ? -5.062 8.211 -12.201 1.00 96.88 83 ALA A N 1
ATOM 601 C CA . ALA A 1 83 ? -6.218 8.858 -11.591 1.00 96.88 83 ALA A CA 1
ATOM 602 C C . ALA A 1 83 ? -7.212 9.300 -12.686 1.00 96.88 83 ALA A C 1
ATOM 604 O O . ALA A 1 83 ? -6.788 9.908 -13.674 1.00 96.88 83 ALA A O 1
ATOM 605 N N . PRO A 1 84 ? -8.525 9.032 -12.540 1.00 96.31 84 PRO A N 1
ATOM 606 C CA . PRO A 1 84 ? -9.506 9.512 -13.504 1.00 96.31 84 PRO A CA 1
ATOM 607 C C . PRO A 1 84 ? -9.540 11.051 -13.508 1.00 96.31 84 PRO A C 1
ATOM 609 O O . PRO A 1 84 ? -9.309 11.670 -12.468 1.00 96.31 84 PRO A O 1
ATOM 612 N N . PRO A 1 85 ? -9.869 11.702 -14.638 1.00 95.12 85 PRO A N 1
ATOM 613 C CA . PRO A 1 85 ? -9.850 13.165 -14.736 1.00 95.12 85 PRO A CA 1
ATOM 614 C C . PRO A 1 85 ? -10.862 13.842 -13.795 1.00 95.12 85 PRO A C 1
ATOM 616 O O . PRO A 1 85 ? -10.655 14.977 -13.376 1.00 95.12 85 PRO A O 1
ATOM 619 N N . SER A 1 86 ? -11.928 13.132 -13.414 1.00 96.25 86 SER A N 1
ATOM 620 C CA . SER A 1 86 ? -12.934 13.570 -12.441 1.00 96.25 86 SER A CA 1
ATOM 621 C C . SER A 1 86 ? -12.558 13.287 -10.978 1.00 96.25 86 SER A C 1
ATOM 623 O O . SER A 1 86 ? -13.372 13.513 -10.084 1.00 96.25 86 SER A O 1
ATOM 625 N N . ALA A 1 87 ? -11.359 12.760 -10.709 1.00 96.94 87 ALA A N 1
ATOM 626 C CA . ALA A 1 87 ? -10.928 12.432 -9.357 1.00 96.94 87 ALA A CA 1
ATOM 627 C C . ALA A 1 87 ? -10.804 13.678 -8.467 1.00 96.94 87 ALA A C 1
ATOM 629 O O . ALA A 1 87 ? -10.385 14.764 -8.898 1.00 96.94 87 ALA A O 1
ATOM 630 N N . THR A 1 88 ? -11.092 13.491 -7.178 1.00 97.56 88 THR A N 1
ATOM 631 C CA . THR A 1 88 ? -10.825 14.504 -6.154 1.00 97.56 88 THR A CA 1
ATOM 632 C C . THR A 1 88 ? -9.333 14.842 -6.099 1.00 97.56 88 THR A C 1
ATOM 634 O O . THR A 1 88 ? -8.484 14.081 -6.576 1.00 97.56 88 THR A O 1
ATOM 637 N N . LYS A 1 89 ? -9.006 16.010 -5.535 1.00 97.25 89 LYS A N 1
ATOM 638 C CA . LYS A 1 89 ? -7.622 16.492 -5.434 1.00 97.25 89 LYS A CA 1
ATOM 639 C C . LYS A 1 89 ? -6.723 15.473 -4.725 1.00 97.25 89 LYS A C 1
ATOM 641 O O . LYS A 1 89 ? -5.712 15.080 -5.290 1.00 97.25 89 LYS A O 1
ATOM 646 N N . ASP A 1 90 ? -7.172 14.946 -3.588 1.00 96.56 90 ASP A N 1
ATOM 647 C CA . ASP A 1 90 ? -6.438 13.955 -2.790 1.00 96.56 90 ASP A CA 1
ATOM 648 C C . ASP A 1 90 ? -6.059 12.698 -3.583 1.00 96.56 90 ASP A C 1
ATOM 650 O O . ASP A 1 90 ? -5.009 12.100 -3.369 1.00 96.56 90 ASP A O 1
ATOM 654 N N . ILE A 1 91 ? -6.933 12.267 -4.495 1.00 97.62 91 ILE A N 1
ATOM 655 C CA . ILE A 1 91 ? -6.724 11.068 -5.308 1.00 97.62 91 ILE A CA 1
ATOM 656 C C . ILE A 1 91 ? -5.691 11.324 -6.413 1.00 97.62 91 ILE A C 1
ATOM 658 O O . ILE A 1 91 ? -4.896 10.439 -6.728 1.00 97.62 91 ILE A O 1
ATOM 662 N N . ARG A 1 92 ? -5.680 12.535 -6.981 1.00 97.81 92 ARG A N 1
ATOM 663 C CA . ARG A 1 92 ? -4.651 12.964 -7.938 1.00 97.81 92 ARG A CA 1
ATOM 664 C C . ARG A 1 92 ? -3.293 13.112 -7.260 1.00 97.81 92 ARG A C 1
ATOM 666 O O . ARG A 1 92 ? -2.319 12.570 -7.767 1.00 97.81 92 ARG A O 1
ATOM 673 N N . GLU A 1 93 ? -3.259 13.746 -6.090 1.00 97.44 93 GLU A N 1
ATOM 674 C CA . GLU A 1 93 ? -2.049 13.860 -5.268 1.00 97.44 93 GLU A CA 1
ATOM 675 C C . GLU A 1 93 ? -1.499 12.474 -4.896 1.00 97.44 93 GLU A C 1
ATOM 677 O O . GLU A 1 93 ? -0.304 12.232 -5.024 1.00 97.44 93 GLU A O 1
ATOM 682 N N . LEU A 1 94 ? -2.359 11.516 -4.528 1.00 97.56 94 LEU A N 1
ATOM 683 C CA . LEU A 1 94 ? -1.928 10.144 -4.239 1.00 97.56 94 LEU A CA 1
ATOM 684 C C . LEU A 1 94 ? -1.297 9.454 -5.462 1.00 97.56 94 LEU A C 1
ATOM 686 O O . LEU A 1 94 ? -0.299 8.744 -5.323 1.00 97.56 94 LEU A O 1
ATOM 690 N N . ALA A 1 95 ? -1.864 9.653 -6.656 1.00 97.31 95 ALA A N 1
ATOM 691 C CA . ALA A 1 95 ? -1.308 9.114 -7.897 1.00 97.31 95 ALA A CA 1
ATOM 692 C C . ALA A 1 95 ? 0.057 9.737 -8.234 1.00 97.31 95 ALA A C 1
ATOM 694 O O . ALA A 1 95 ? 0.961 9.028 -8.676 1.00 97.31 95 ALA A O 1
ATOM 695 N N . GLU A 1 96 ? 0.213 11.038 -7.991 1.00 97.00 96 GLU A N 1
ATOM 696 C CA . GLU A 1 96 ? 1.464 11.773 -8.184 1.00 97.00 96 GLU A CA 1
ATOM 697 C C . GLU A 1 96 ? 2.548 11.322 -7.197 1.00 97.00 96 GLU A C 1
ATOM 699 O O . GLU A 1 96 ? 3.649 10.965 -7.617 1.00 97.00 96 GLU A O 1
ATOM 704 N N . LEU A 1 97 ? 2.221 11.220 -5.902 1.00 97.38 97 LEU A N 1
ATOM 705 C CA . LEU A 1 97 ? 3.134 10.699 -4.879 1.00 97.38 97 LEU A CA 1
ATOM 706 C C . LEU A 1 97 ? 3.614 9.290 -5.230 1.00 97.38 97 LEU A C 1
ATOM 708 O O . LEU A 1 97 ? 4.805 9.003 -5.132 1.00 97.38 97 LEU A O 1
ATOM 712 N N . ARG A 1 98 ? 2.705 8.419 -5.686 1.00 97.12 98 ARG A N 1
ATOM 713 C CA . ARG A 1 98 ? 3.048 7.067 -6.145 1.00 97.12 98 ARG A CA 1
ATOM 714 C C . ARG A 1 98 ? 3.954 7.096 -7.374 1.00 97.12 98 ARG A C 1
ATOM 716 O O . ARG A 1 98 ? 4.885 6.302 -7.451 1.00 97.12 98 ARG A O 1
ATOM 723 N N . ALA A 1 99 ? 3.693 7.973 -8.342 1.00 96.38 99 ALA A N 1
ATOM 724 C CA . ALA A 1 99 ? 4.536 8.111 -9.530 1.00 96.38 99 ALA A CA 1
ATOM 725 C C . ALA A 1 99 ? 5.966 8.567 -9.188 1.00 96.38 99 ALA A C 1
ATOM 727 O O . ALA A 1 99 ? 6.900 8.177 -9.884 1.00 96.38 99 ALA A O 1
ATOM 728 N N . GLY A 1 100 ? 6.143 9.322 -8.098 1.00 96.38 100 GLY A N 1
ATOM 729 C CA . GLY A 1 100 ? 7.455 9.714 -7.577 1.00 96.38 100 GLY A CA 1
ATOM 730 C C . GLY A 1 100 ? 8.247 8.596 -6.884 1.00 96.38 100 GLY A C 1
ATOM 731 O O . GLY A 1 100 ? 9.429 8.784 -6.610 1.00 96.38 100 GLY A O 1
ATOM 732 N N . VAL A 1 101 ? 7.643 7.435 -6.597 1.00 96.94 101 VAL A N 1
ATOM 733 C CA . VAL A 1 101 ? 8.341 6.300 -5.969 1.00 96.94 101 VAL A CA 1
ATOM 734 C C . VAL A 1 101 ? 9.085 5.499 -7.040 1.00 96.94 101 VAL A C 1
ATOM 736 O O . VAL A 1 101 ? 8.510 4.638 -7.710 1.00 96.94 101 VAL A O 1
ATOM 739 N N . THR A 1 102 ? 10.382 5.765 -7.189 1.00 92.25 102 THR A N 1
ATOM 740 C CA . THR A 1 102 ? 11.239 5.143 -8.217 1.00 92.25 102 THR A CA 1
ATOM 741 C C . THR A 1 102 ? 12.189 4.070 -7.679 1.00 92.25 102 THR A C 1
ATOM 743 O O . THR A 1 102 ? 12.983 3.524 -8.441 1.00 92.25 102 THR A O 1
ATOM 746 N N . GLY A 1 103 ? 12.119 3.726 -6.391 1.00 90.56 103 GLY A N 1
ATOM 747 C CA . GLY A 1 103 ? 12.970 2.692 -5.803 1.00 90.56 103 GLY A CA 1
ATOM 748 C C . GLY A 1 103 ? 12.954 2.683 -4.278 1.00 90.56 103 GLY A C 1
ATOM 749 O O . GLY A 1 103 ? 11.926 2.923 -3.647 1.00 90.56 103 GLY A O 1
ATOM 750 N N . GLU A 1 104 ? 14.112 2.384 -3.691 1.00 92.88 104 GLU A N 1
ATOM 751 C CA . GLU A 1 104 ? 14.308 2.263 -2.237 1.00 92.88 104 GLU A CA 1
ATOM 752 C C . GLU A 1 104 ? 15.209 3.359 -1.650 1.00 92.88 104 GLU A C 1
ATOM 754 O O . GLU A 1 104 ? 15.725 3.251 -0.536 1.00 92.88 104 GLU A O 1
ATOM 759 N N . ASP A 1 105 ? 15.430 4.428 -2.407 1.00 95.94 105 ASP A N 1
ATOM 760 C CA . ASP A 1 105 ? 16.262 5.545 -1.989 1.00 95.94 105 ASP A CA 1
ATOM 761 C C . ASP A 1 105 ? 15.619 6.356 -0.843 1.00 95.94 105 ASP A C 1
ATOM 763 O O . ASP A 1 105 ? 14.454 6.186 -0.466 1.00 95.94 105 ASP A O 1
ATOM 767 N N . ALA A 1 106 ? 16.398 7.260 -0.245 1.00 96.62 106 ALA A N 1
ATOM 768 C CA . ALA A 1 106 ? 15.936 8.075 0.876 1.00 96.62 106 ALA A CA 1
ATOM 769 C C . ALA A 1 106 ? 14.753 8.998 0.520 1.00 96.62 106 ALA A C 1
ATOM 771 O O . ALA A 1 106 ? 13.924 9.264 1.392 1.00 96.62 106 ALA A O 1
ATOM 772 N N . ALA A 1 107 ? 14.645 9.472 -0.726 1.00 97.12 107 ALA A N 1
ATOM 773 C CA . ALA A 1 107 ? 13.518 10.296 -1.158 1.00 97.12 107 ALA A CA 1
ATOM 774 C C . ALA A 1 107 ? 12.256 9.439 -1.333 1.00 97.12 107 ALA A C 1
ATOM 776 O O . ALA A 1 107 ? 11.216 9.780 -0.766 1.00 97.12 107 ALA A O 1
ATOM 777 N N . SER A 1 108 ? 12.367 8.279 -1.990 1.00 97.25 108 SER A N 1
ATOM 778 C CA . SER A 1 108 ? 11.270 7.307 -2.101 1.00 97.25 108 SER A CA 1
ATOM 779 C C . SER A 1 108 ? 10.740 6.880 -0.726 1.00 97.25 108 SER A C 1
ATOM 781 O O . SER A 1 108 ? 9.529 6.836 -0.520 1.00 97.25 108 SER A O 1
ATOM 783 N N . ARG A 1 109 ? 11.615 6.656 0.266 1.00 97.88 109 ARG A N 1
ATOM 784 C CA . ARG A 1 109 ? 11.197 6.342 1.649 1.00 97.88 109 ARG A CA 1
ATOM 785 C C . ARG A 1 109 ? 10.375 7.456 2.301 1.00 97.88 109 ARG A C 1
ATOM 787 O O . ARG A 1 109 ? 9.397 7.165 2.987 1.00 97.88 109 ARG A O 1
ATOM 794 N N . ARG A 1 110 ? 10.719 8.728 2.067 1.00 97.75 110 ARG A N 1
ATOM 795 C CA . ARG A 1 110 ? 9.932 9.872 2.567 1.00 97.75 110 ARG A CA 1
ATOM 796 C C . ARG A 1 110 ? 8.549 9.932 1.919 1.00 97.75 110 ARG A C 1
ATOM 798 O O . ARG A 1 110 ? 7.567 10.171 2.620 1.00 97.75 110 ARG A O 1
ATOM 805 N N . LEU A 1 111 ? 8.464 9.673 0.613 1.00 97.81 111 LEU A N 1
ATOM 806 C CA . LEU A 1 111 ? 7.185 9.593 -0.099 1.00 97.81 111 LEU A CA 1
ATOM 807 C C . LEU A 1 111 ? 6.326 8.441 0.433 1.00 97.81 111 LEU A C 1
ATOM 809 O O . LEU A 1 111 ? 5.155 8.643 0.742 1.00 97.81 111 LEU A O 1
ATOM 813 N N . LEU A 1 112 ? 6.913 7.259 0.630 1.00 97.75 112 LEU A N 1
ATOM 814 C CA . LEU A 1 112 ? 6.220 6.101 1.200 1.00 97.75 112 LEU A CA 1
ATOM 815 C C . LEU A 1 112 ? 5.721 6.366 2.623 1.00 97.75 112 LEU A C 1
ATOM 817 O O . LEU A 1 112 ? 4.584 6.020 2.937 1.00 97.75 112 LEU A O 1
ATOM 821 N N . ALA A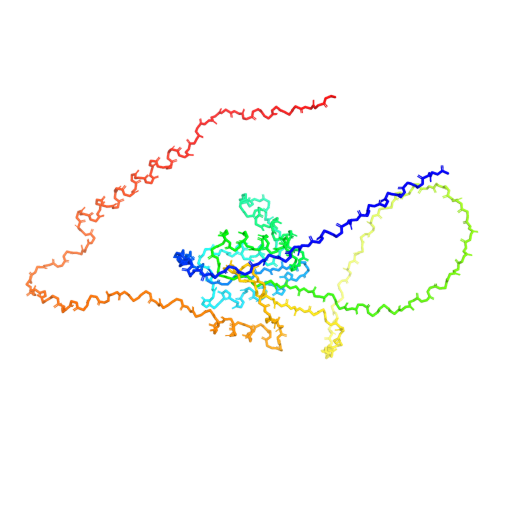 1 113 ? 6.512 7.032 3.467 1.00 97.06 113 ALA A N 1
ATOM 822 C CA . ALA A 1 113 ? 6.073 7.444 4.799 1.00 97.06 113 ALA A CA 1
ATOM 823 C C . ALA A 1 113 ? 4.873 8.408 4.735 1.00 97.06 113 ALA A C 1
ATOM 825 O O . ALA A 1 113 ? 3.902 8.237 5.473 1.00 97.06 113 ALA A O 1
ATOM 826 N N . SER A 1 114 ? 4.900 9.379 3.814 1.00 97.06 114 SER A N 1
ATOM 827 C CA . SER A 1 114 ? 3.787 10.311 3.592 1.00 97.06 114 SER A CA 1
ATOM 828 C C . SER A 1 114 ? 2.514 9.590 3.129 1.00 97.06 114 SER A C 1
ATOM 830 O O . SER A 1 114 ? 1.448 9.790 3.715 1.00 97.06 114 SER A O 1
ATOM 832 N N . ILE A 1 115 ? 2.633 8.671 2.163 1.00 97.25 115 ILE A N 1
ATOM 833 C CA . ILE A 1 115 ? 1.523 7.832 1.684 1.00 97.25 115 ILE A CA 1
ATOM 834 C C . ILE A 1 115 ? 0.967 6.973 2.828 1.00 97.25 115 ILE A C 1
ATOM 836 O O . ILE A 1 115 ? -0.248 6.913 3.031 1.00 97.25 115 ILE A O 1
ATOM 840 N N . ALA A 1 116 ? 1.837 6.327 3.609 1.00 96.44 116 ALA A N 1
ATOM 841 C CA . ALA A 1 116 ? 1.424 5.483 4.725 1.00 96.44 116 ALA A CA 1
ATOM 842 C C . ALA A 1 116 ? 0.657 6.282 5.788 1.00 96.44 116 ALA A C 1
ATOM 844 O O . ALA A 1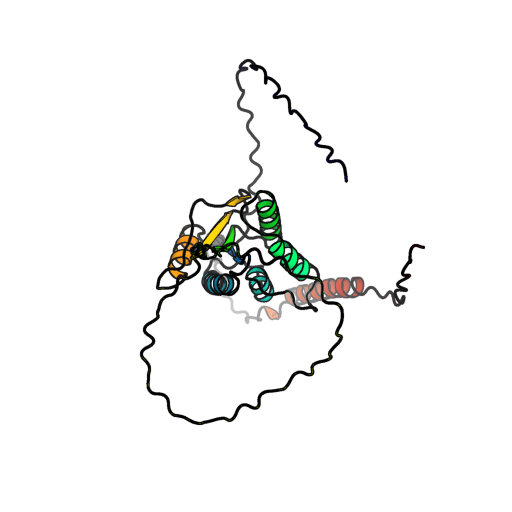 116 ? -0.387 5.832 6.267 1.00 96.44 116 ALA A O 1
ATOM 845 N N . GLN A 1 117 ? 1.127 7.494 6.100 1.00 95.25 117 GLN A N 1
ATOM 846 C CA . GLN A 1 117 ? 0.463 8.411 7.022 1.00 95.25 117 GLN A CA 1
ATOM 847 C C . GLN A 1 117 ? -0.902 8.876 6.493 1.00 95.25 117 GLN A C 1
ATOM 849 O O . GLN A 1 117 ? -1.868 8.890 7.256 1.00 95.25 117 GLN A O 1
ATOM 854 N N . GLN A 1 118 ? -1.005 9.219 5.204 1.00 95.25 118 GLN A N 1
ATOM 855 C CA . GLN A 1 118 ? -2.261 9.647 4.578 1.00 95.25 118 GLN A CA 1
ATOM 856 C C . GLN A 1 118 ? -3.315 8.529 4.587 1.00 95.25 118 GLN A C 1
ATOM 858 O O . GLN A 1 118 ? -4.499 8.784 4.810 1.00 95.25 118 GLN A O 1
ATOM 863 N N . LEU A 1 119 ? -2.891 7.279 4.379 1.00 95.75 119 LEU A N 1
ATOM 864 C CA . LEU A 1 119 ? -3.778 6.113 4.375 1.00 95.75 119 LEU A CA 1
ATOM 865 C C . LEU A 1 119 ? -4.049 5.546 5.778 1.00 95.75 119 LEU A C 1
ATOM 867 O O . LEU A 1 119 ? -5.046 4.847 5.973 1.00 95.75 119 LEU A O 1
ATOM 871 N N . GLY A 1 120 ? -3.190 5.843 6.757 1.00 94.56 120 GLY A N 1
ATOM 872 C CA . GLY A 1 120 ? -3.263 5.287 8.108 1.00 94.56 120 GLY A CA 1
ATOM 873 C C . GLY A 1 120 ? -2.997 3.779 8.150 1.00 94.56 120 GLY A C 1
ATOM 874 O O . GLY A 1 120 ? -3.718 3.048 8.834 1.00 94.56 120 GLY A O 1
ATOM 875 N N . VAL A 1 121 ? -2.001 3.308 7.394 1.00 96.38 121 VAL A N 1
ATOM 876 C CA . VAL A 1 121 ? -1.592 1.890 7.321 1.00 96.38 121 VAL A CA 1
ATOM 877 C C . VAL A 1 121 ? -0.339 1.621 8.155 1.00 96.38 121 VAL A C 1
ATOM 879 O O . VAL A 1 121 ? 0.442 2.535 8.395 1.00 96.38 121 VAL A O 1
ATOM 882 N N . GLN A 1 122 ? -0.138 0.372 8.592 1.00 95.88 122 GLN A N 1
ATOM 883 C CA . GLN A 1 122 ? 1.076 -0.024 9.334 1.00 95.88 122 GLN A CA 1
ATOM 884 C C . GLN A 1 122 ? 2.260 -0.250 8.400 1.00 95.88 122 GLN A C 1
ATOM 886 O O . GLN A 1 122 ? 3.408 0.011 8.752 1.00 95.88 122 GLN A O 1
ATOM 891 N N . ALA A 1 123 ? 1.981 -0.766 7.204 1.00 97.31 123 ALA A N 1
ATOM 892 C CA . ALA A 1 123 ? 3.006 -1.092 6.235 1.00 97.31 123 ALA A CA 1
ATOM 893 C C . ALA A 1 123 ? 2.506 -0.925 4.797 1.00 97.31 123 ALA A C 1
ATOM 895 O O . ALA A 1 123 ? 1.307 -1.028 4.508 1.00 97.31 123 ALA A O 1
ATOM 896 N N . LEU A 1 124 ? 3.457 -0.695 3.896 1.00 97.81 124 LEU A N 1
ATOM 897 C CA . LEU A 1 124 ? 3.260 -0.652 2.454 1.00 97.81 124 LEU A CA 1
ATOM 898 C C . LEU A 1 124 ? 4.049 -1.787 1.808 1.00 97.81 124 LEU A C 1
ATOM 900 O O . LEU A 1 124 ? 5.236 -1.941 2.059 1.00 97.81 124 LEU A O 1
ATOM 904 N N . LEU A 1 125 ? 3.410 -2.583 0.965 1.00 97.88 125 LEU A N 1
ATOM 905 C CA . LEU A 1 125 ? 4.056 -3.637 0.199 1.00 97.88 125 LEU A CA 1
ATOM 906 C C . LEU A 1 125 ? 4.344 -3.106 -1.205 1.00 97.88 125 LEU A C 1
ATOM 908 O O . LEU A 1 125 ? 3.432 -2.985 -2.021 1.00 97.88 125 LEU A O 1
ATOM 912 N N . VAL A 1 126 ? 5.599 -2.745 -1.458 1.00 97.94 126 VAL A N 1
ATOM 913 C CA . VAL A 1 126 ? 6.052 -2.162 -2.724 1.00 97.94 126 VAL A CA 1
ATOM 914 C C . VAL A 1 126 ? 6.429 -3.285 -3.682 1.00 97.94 126 VAL A C 1
ATOM 916 O O . VAL A 1 126 ? 7.319 -4.077 -3.379 1.00 97.94 126 VAL A O 1
ATOM 919 N N . VAL A 1 127 ? 5.752 -3.358 -4.824 1.00 97.75 127 VAL A N 1
ATOM 920 C CA . VAL A 1 127 ? 5.968 -4.364 -5.869 1.00 97.75 127 VAL A CA 1
ATOM 921 C C . VAL A 1 127 ? 6.746 -3.733 -7.009 1.00 97.75 127 VAL A C 1
ATOM 923 O O . VAL A 1 127 ? 6.315 -2.725 -7.564 1.00 97.75 127 VAL A O 1
ATOM 926 N N . SER A 1 128 ? 7.870 -4.338 -7.374 1.00 96.31 128 SER A N 1
ATOM 927 C CA . SER A 1 128 ? 8.719 -3.901 -8.475 1.00 96.31 128 SER A CA 1
ATOM 928 C C . SER A 1 128 ? 8.962 -5.045 -9.458 1.00 96.31 128 SER A C 1
ATOM 930 O O . SER A 1 128 ? 9.035 -6.222 -9.094 1.00 96.31 128 SER A O 1
ATOM 932 N N . ARG A 1 129 ? 9.084 -4.684 -10.736 1.00 95.06 129 ARG A N 1
ATOM 933 C CA . ARG A 1 129 ? 9.572 -5.570 -11.793 1.00 95.06 129 ARG A CA 1
ATOM 934 C C . ARG A 1 129 ? 11.019 -5.202 -12.058 1.00 95.06 129 ARG A C 1
ATOM 936 O O . ARG A 1 129 ? 11.298 -4.102 -12.533 1.00 95.06 129 ARG A O 1
ATOM 943 N N . THR A 1 130 ? 11.930 -6.121 -11.776 1.00 91.94 130 THR A N 1
ATOM 944 C CA . THR A 1 130 ? 13.295 -6.013 -12.271 1.00 91.94 130 THR A CA 1
ATOM 945 C C . THR A 1 130 ? 13.270 -6.486 -13.723 1.00 91.94 130 THR A C 1
ATOM 947 O O . THR A 1 130 ? 12.892 -7.640 -13.969 1.00 91.94 130 THR A O 1
ATOM 950 N N . PRO A 1 131 ? 13.602 -5.621 -14.703 1.00 86.25 131 PRO A N 1
ATOM 951 C CA . PRO A 1 131 ? 13.710 -6.070 -16.081 1.00 86.25 131 PRO A CA 1
ATOM 952 C C . PRO A 1 131 ? 14.719 -7.214 -16.106 1.00 86.25 131 PRO A C 1
ATOM 954 O O . PRO A 1 131 ? 15.779 -7.113 -15.482 1.00 86.25 131 PRO A O 1
ATOM 957 N N . ALA A 1 132 ? 14.364 -8.317 -16.772 1.00 83.19 132 ALA A N 1
ATOM 958 C CA . ALA A 1 132 ? 15.323 -9.388 -16.992 1.00 83.19 132 ALA A CA 1
ATOM 959 C C . ALA A 1 132 ? 16.583 -8.738 -17.578 1.00 83.19 132 ALA A C 1
ATOM 961 O O . ALA A 1 132 ? 16.427 -7.888 -18.464 1.00 83.19 132 ALA A O 1
ATOM 962 N N . PRO A 1 133 ? 17.789 -9.046 -17.062 1.00 79.31 133 PRO A N 1
ATOM 963 C CA . PRO A 1 133 ? 19.007 -8.554 -17.671 1.00 79.31 133 PRO A CA 1
ATOM 964 C C . PRO A 1 133 ? 18.933 -9.011 -19.118 1.00 79.31 133 PRO A C 1
ATOM 966 O O . PRO A 1 133 ? 19.000 -10.207 -19.398 1.00 79.31 133 PRO A O 1
ATOM 969 N N . VAL A 1 134 ? 18.653 -8.064 -20.017 1.00 82.06 134 VAL A N 1
ATOM 970 C CA . VAL A 1 134 ? 18.769 -8.283 -21.448 1.00 82.06 134 VAL A CA 1
ATOM 971 C C . VAL A 1 134 ? 20.222 -8.645 -21.563 1.00 82.06 134 VAL A C 1
ATOM 973 O O . VAL A 1 134 ? 21.077 -7.789 -21.344 1.00 82.06 134 VAL A O 1
ATOM 976 N N . GLU A 1 135 ? 20.478 -9.940 -21.721 1.00 75.06 135 GLU A N 1
ATOM 977 C CA . GLU A 1 135 ? 21.783 -10.472 -22.030 1.00 75.06 135 GLU A CA 1
ATOM 978 C C . GLU A 1 135 ? 22.178 -9.655 -23.247 1.00 75.06 135 GLU A C 1
ATOM 980 O O . GLU A 1 135 ? 21.595 -9.817 -24.323 1.00 75.06 135 GLU A O 1
ATOM 985 N N . GLN A 1 136 ? 22.992 -8.620 -23.011 1.00 63.00 136 GLN A N 1
ATOM 986 C CA . GLN A 1 136 ? 23.458 -7.711 -24.033 1.00 63.00 136 GLN A CA 1
ATOM 987 C C . GLN A 1 136 ? 24.361 -8.603 -24.846 1.00 63.00 136 GLN A C 1
ATOM 989 O O . GLN A 1 136 ? 25.548 -8.739 -24.566 1.00 63.00 136 GLN A O 1
ATOM 994 N N . LYS A 1 137 ? 23.737 -9.334 -25.768 1.00 68.19 137 LYS A N 1
ATOM 995 C CA . LYS A 1 137 ? 24.391 -10.135 -26.766 1.00 68.19 137 LYS A CA 1
ATOM 996 C C . LYS A 1 137 ? 25.102 -9.076 -27.560 1.00 68.19 137 LYS A C 1
ATOM 998 O O . LYS A 1 137 ? 24.468 -8.379 -28.349 1.00 68.19 137 LYS A O 1
ATOM 1003 N N . GLU A 1 138 ? 26.346 -8.870 -27.147 1.00 64.44 138 GLU A N 1
ATOM 1004 C CA . GLU A 1 138 ? 27.285 -7.857 -27.566 1.00 64.44 138 GLU A CA 1
ATOM 1005 C C . GLU A 1 138 ? 27.290 -7.945 -29.081 1.00 64.44 138 GLU A C 1
ATOM 1007 O O . GLU A 1 138 ? 27.965 -8.772 -29.696 1.00 64.44 138 GLU A O 1
ATOM 1012 N N . THR A 1 139 ? 26.375 -7.192 -29.688 1.00 57.97 139 THR A N 1
ATOM 1013 C CA . THR A 1 139 ? 26.282 -7.085 -31.122 1.00 57.97 139 THR A CA 1
ATOM 1014 C C . THR A 1 139 ? 27.455 -6.188 -31.371 1.00 57.97 139 THR A C 1
ATOM 1016 O O . THR A 1 139 ? 27.389 -4.978 -31.182 1.00 57.97 139 THR A O 1
ATOM 1019 N N . LYS A 1 140 ? 28.585 -6.851 -31.607 1.00 62.81 140 LYS A N 1
ATOM 1020 C CA . LYS A 1 140 ? 29.829 -6.310 -32.113 1.00 62.81 140 LYS A CA 1
ATOM 1021 C C . LYS A 1 140 ? 29.484 -5.755 -33.490 1.00 62.81 140 LYS A C 1
ATOM 1023 O O . LYS A 1 140 ? 29.769 -6.357 -34.522 1.00 62.81 140 LYS A O 1
ATOM 1028 N N . GLU A 1 141 ? 28.711 -4.678 -33.480 1.00 61.75 141 GLU A N 1
ATOM 1029 C CA . GLU A 1 141 ? 28.288 -3.957 -34.650 1.00 61.75 141 GLU A CA 1
ATOM 1030 C C . GLU A 1 141 ? 29.568 -3.349 -35.172 1.00 61.75 141 GLU A C 1
ATOM 1032 O O . GLU A 1 141 ? 30.245 -2.541 -34.535 1.00 61.75 141 GLU A O 1
ATOM 1037 N N . SER A 1 142 ? 29.991 -3.963 -36.261 1.00 52.31 142 SER A N 1
ATOM 1038 C CA . SER A 1 142 ? 31.227 -3.679 -36.934 1.00 52.31 142 SER A CA 1
ATOM 1039 C C . SER A 1 142 ? 31.127 -2.230 -37.368 1.00 52.31 142 SER A C 1
ATOM 1041 O O . SER A 1 142 ? 30.247 -1.880 -38.152 1.00 52.31 142 SER A O 1
ATOM 1043 N N . GLU A 1 143 ? 31.996 -1.406 -36.790 1.00 60.28 143 GLU A N 1
ATOM 1044 C CA . GLU A 1 143 ? 32.280 -0.035 -37.179 1.00 60.28 143 GLU A CA 1
ATOM 1045 C C . GLU A 1 143 ? 32.494 0.010 -38.695 1.00 60.28 143 GLU A C 1
ATOM 1047 O O . GLU A 1 143 ? 33.593 -0.195 -39.207 1.00 60.28 143 GLU A O 1
ATOM 1052 N N . THR A 1 144 ? 31.406 0.212 -39.434 1.00 56.53 144 THR A N 1
ATOM 1053 C CA . THR A 1 144 ? 31.454 0.460 -40.867 1.00 56.53 144 THR A CA 1
ATOM 1054 C C . THR A 1 144 ? 31.358 1.963 -40.988 1.00 56.53 144 THR A C 1
ATOM 1056 O O . THR A 1 144 ? 30.282 2.553 -41.028 1.00 56.53 144 THR A O 1
ATOM 1059 N N . LYS A 1 145 ? 32.536 2.577 -40.903 1.00 62.69 145 LYS A N 1
ATOM 1060 C CA . LYS A 1 145 ? 32.801 3.966 -41.244 1.00 62.69 145 LYS A CA 1
ATOM 1061 C C . LYS A 1 145 ? 32.339 4.194 -42.685 1.00 62.69 145 LYS A C 1
ATOM 1063 O O . LYS A 1 145 ? 33.107 3.947 -43.609 1.00 62.69 145 LYS A O 1
ATOM 1068 N N . ASP A 1 146 ? 31.095 4.626 -42.862 1.00 56.00 146 ASP A N 1
ATOM 1069 C CA . ASP A 1 146 ? 30.620 5.153 -44.136 1.00 56.00 146 ASP A CA 1
ATOM 1070 C C . ASP A 1 146 ? 30.439 6.666 -44.001 1.00 56.00 146 ASP A C 1
ATOM 1072 O O . ASP A 1 146 ? 29.536 7.195 -43.351 1.00 56.00 146 ASP A O 1
ATOM 1076 N N . GLU A 1 147 ? 31.440 7.349 -44.533 1.00 65.31 147 GLU A N 1
ATOM 1077 C CA . GLU A 1 147 ? 31.594 8.788 -44.600 1.00 65.31 147 GLU A CA 1
ATOM 1078 C C . GLU A 1 147 ? 30.942 9.219 -45.920 1.00 65.31 147 GLU A C 1
ATOM 1080 O O . GLU A 1 147 ? 31.543 9.078 -46.982 1.00 65.31 147 GLU A O 1
ATOM 1085 N N . GLY A 1 148 ? 29.685 9.681 -45.879 1.00 52.84 148 GLY A N 1
ATOM 1086 C CA . GLY A 1 148 ? 28.914 9.869 -47.112 1.00 52.84 148 GLY A CA 1
ATOM 1087 C C . GLY A 1 148 ? 27.720 10.822 -47.042 1.00 52.84 148 GLY A C 1
ATOM 1088 O O . GLY A 1 148 ? 26.586 10.382 -47.144 1.00 52.84 148 GLY A O 1
ATOM 1089 N N . ALA A 1 149 ? 28.024 12.124 -46.995 1.00 61.00 149 ALA A N 1
ATOM 1090 C CA . ALA A 1 149 ? 27.285 13.255 -47.586 1.00 61.00 149 ALA A CA 1
ATOM 1091 C C . ALA A 1 149 ? 25.880 13.683 -47.060 1.00 61.00 149 ALA A C 1
ATOM 1093 O O . ALA A 1 149 ? 25.041 12.865 -46.693 1.00 61.00 149 ALA A O 1
ATOM 1094 N N . PRO A 1 150 ? 25.590 15.006 -47.084 1.00 63.91 150 PRO A N 1
ATOM 1095 C CA . PRO A 1 150 ? 24.284 15.569 -46.754 1.00 63.91 150 PRO A CA 1
ATOM 1096 C C . PRO A 1 150 ? 23.335 15.495 -47.958 1.00 63.91 150 PRO A C 1
ATOM 1098 O O . PRO A 1 150 ? 23.704 15.888 -49.066 1.00 63.91 150 PRO A O 1
ATOM 1101 N N . VAL A 1 151 ? 22.094 15.056 -47.732 1.00 58.19 151 VAL A N 1
ATOM 1102 C CA . VAL A 1 151 ? 21.017 15.173 -48.722 1.00 58.19 151 VAL A CA 1
ATOM 1103 C C . VAL A 1 151 ? 19.875 15.974 -48.117 1.00 58.19 151 VAL A C 1
ATOM 1105 O O . VAL A 1 151 ? 19.248 15.579 -47.135 1.00 58.19 151 VAL A O 1
ATOM 1108 N N . ASP A 1 152 ? 19.686 17.142 -48.714 1.00 50.50 152 ASP A N 1
ATOM 1109 C CA . ASP A 1 152 ? 18.607 18.086 -48.492 1.00 50.50 152 ASP A CA 1
ATOM 1110 C C . ASP A 1 152 ? 17.293 17.558 -49.093 1.00 50.50 152 ASP A C 1
ATOM 1112 O O . ASP A 1 152 ? 17.288 16.966 -50.174 1.00 50.50 152 ASP A O 1
ATOM 1116 N N . GLY A 1 153 ? 16.176 17.891 -48.444 1.00 51.28 153 GLY A N 1
ATOM 1117 C CA . GLY A 1 153 ? 14.877 18.033 -49.105 1.00 51.28 153 GLY A CA 1
ATOM 1118 C C . GLY A 1 153 ? 13.932 16.827 -49.097 1.00 51.28 153 GLY A C 1
ATOM 1119 O O . GLY A 1 153 ? 14.268 15.721 -49.504 1.00 51.28 153 GLY A O 1
ATOM 1120 N N . GLY A 1 154 ? 12.670 17.099 -48.749 1.00 43.00 154 GLY A N 1
ATOM 1121 C CA . GLY A 1 154 ? 11.553 16.269 -49.202 1.00 43.00 154 GLY A CA 1
ATOM 1122 C C . GLY A 1 154 ? 10.413 16.122 -48.207 1.00 43.00 154 GLY A C 1
ATOM 1123 O O . GLY A 1 154 ? 10.247 15.071 -47.601 1.00 43.00 154 GLY A O 1
ATOM 1124 N N . ALA A 1 155 ? 9.582 17.157 -48.086 1.00 52.53 155 ALA A N 1
ATOM 1125 C CA . ALA A 1 155 ? 8.240 17.018 -47.540 1.00 52.53 155 ALA A CA 1
ATOM 1126 C C . ALA A 1 155 ? 7.436 16.018 -48.392 1.00 52.53 155 ALA A C 1
ATOM 1128 O O . ALA A 1 155 ? 7.187 16.270 -49.569 1.00 52.53 155 ALA A O 1
ATOM 1129 N N . ALA A 1 156 ? 6.999 14.910 -47.797 1.00 46.34 156 ALA A N 1
ATOM 1130 C CA . ALA A 1 156 ? 5.999 14.033 -48.390 1.00 46.34 156 ALA A CA 1
ATOM 1131 C C . ALA A 1 156 ? 5.008 13.579 -47.316 1.00 46.34 156 ALA A C 1
ATOM 1133 O O . ALA A 1 156 ? 5.318 12.811 -46.408 1.00 46.34 156 ALA A O 1
ATOM 1134 N N . SER A 1 157 ? 3.802 14.120 -47.451 1.00 54.72 157 SER A N 1
ATOM 1135 C CA . SER A 1 157 ? 2.576 13.700 -46.790 1.00 54.72 157 SER A CA 1
ATOM 1136 C C . SER A 1 157 ? 2.256 12.257 -47.195 1.00 54.72 157 SER A C 1
ATOM 1138 O O . SER A 1 157 ? 2.112 11.981 -48.386 1.00 54.72 157 SER A O 1
ATOM 1140 N N . VAL A 1 158 ? 2.154 11.337 -46.233 1.00 54.03 158 VAL A N 1
ATOM 1141 C CA . VAL A 1 158 ? 1.729 9.952 -46.481 1.00 54.03 158 VAL A CA 1
ATOM 1142 C C . VAL A 1 158 ? 0.551 9.630 -45.569 1.00 54.03 158 VAL A C 1
ATOM 1144 O O . VAL A 1 158 ? 0.654 9.659 -44.344 1.00 54.03 158 VAL A O 1
ATOM 1147 N N . ALA A 1 159 ? -0.587 9.368 -46.206 1.00 53.78 159 ALA A N 1
ATOM 1148 C CA . ALA A 1 159 ? -1.834 8.956 -45.582 1.00 53.78 159 ALA A CA 1
ATOM 1149 C C . ALA A 1 159 ? -1.734 7.527 -45.004 1.00 53.78 159 ALA A C 1
ATOM 1151 O O . ALA A 1 159 ? -1.081 6.675 -45.610 1.00 53.78 159 ALA A O 1
ATOM 1152 N N . PRO A 1 160 ? -2.405 7.218 -43.879 1.00 62.34 160 PRO A N 1
ATOM 1153 C CA . PRO A 1 160 ? -2.458 5.858 -43.356 1.00 62.34 160 PRO A CA 1
ATOM 1154 C C . PRO A 1 160 ? -3.478 5.004 -44.129 1.00 62.34 160 PRO A C 1
ATOM 1156 O O . PRO A 1 160 ? -4.689 5.207 -44.029 1.00 62.34 160 PRO A O 1
ATOM 1159 N N . SER A 1 161 ? -2.976 4.022 -44.882 1.00 55.62 161 SER A N 1
ATOM 1160 C CA . SER A 1 161 ? -3.766 2.926 -45.452 1.00 55.62 161 SER A CA 1
ATOM 1161 C C . SER A 1 161 ? -4.231 1.972 -44.351 1.00 55.62 161 SER A C 1
ATOM 1163 O O . SER A 1 161 ? -3.432 1.459 -43.571 1.00 55.62 161 SER A O 1
ATOM 1165 N N . VAL A 1 162 ? -5.538 1.728 -44.315 1.00 64.81 162 VAL A N 1
ATOM 1166 C CA . VAL A 1 162 ? -6.222 0.815 -43.394 1.00 64.81 162 VAL A CA 1
ATOM 1167 C C . VAL A 1 162 ? -6.201 -0.598 -43.999 1.00 64.81 162 VAL A C 1
ATOM 1169 O O . VAL A 1 162 ? -6.760 -0.773 -45.084 1.00 64.81 162 VAL A O 1
ATOM 1172 N N . PRO A 1 163 ? -5.594 -1.621 -43.368 1.00 66.19 163 PRO A N 1
ATOM 1173 C CA . PRO A 1 163 ? -5.759 -2.993 -43.829 1.00 66.19 163 PRO A CA 1
ATOM 1174 C C . PRO A 1 163 ? -7.128 -3.531 -43.394 1.00 66.19 163 PRO A C 1
ATOM 1176 O O . PRO A 1 163 ? -7.455 -3.579 -42.208 1.00 66.19 163 PRO A O 1
ATOM 1179 N N . SER A 1 164 ? -7.930 -3.924 -44.384 1.00 63.84 164 SER A N 1
ATOM 1180 C CA . SER A 1 164 ? -9.163 -4.690 -44.195 1.00 63.84 164 SER A CA 1
ATOM 1181 C C . SER A 1 164 ? -8.815 -6.117 -43.776 1.00 63.84 164 SER A C 1
ATOM 1183 O O . SER A 1 164 ? -7.984 -6.765 -44.406 1.00 63.84 164 SER A O 1
ATOM 1185 N N . VAL A 1 165 ? -9.441 -6.588 -42.700 1.00 58.66 165 VAL A N 1
ATOM 1186 C CA . VAL A 1 165 ? -9.289 -7.948 -42.178 1.00 58.66 165 VAL A CA 1
ATOM 1187 C C . VAL A 1 165 ? -10.407 -8.807 -42.769 1.00 58.66 165 VAL A C 1
ATOM 1189 O O . VAL A 1 165 ? -11.570 -8.640 -42.405 1.00 58.66 165 VAL A O 1
ATOM 1192 N N . GLU A 1 166 ? -10.060 -9.709 -43.689 1.00 55.84 166 GLU A N 1
ATOM 1193 C CA . GLU A 1 166 ? -10.921 -10.823 -44.097 1.00 55.84 166 GLU A CA 1
ATOM 1194 C C . GLU A 1 166 ? -10.946 -11.875 -42.981 1.00 55.84 166 GLU A C 1
ATOM 1196 O O . GLU A 1 166 ? -9.912 -12.361 -42.521 1.00 55.84 166 GLU A O 1
ATOM 1201 N N . ALA A 1 167 ? -12.154 -12.188 -42.517 1.00 61.16 167 ALA A N 1
ATOM 1202 C CA . ALA A 1 167 ? -12.421 -13.205 -41.516 1.00 61.16 167 ALA A CA 1
ATOM 1203 C C . ALA A 1 167 ? -12.506 -14.581 -42.193 1.00 61.16 167 ALA A C 1
ATOM 1205 O O . ALA A 1 167 ? -13.534 -14.914 -42.780 1.00 61.16 167 ALA A O 1
ATOM 1206 N N . ASP A 1 168 ? -11.439 -15.374 -42.090 1.00 59.22 168 ASP A N 1
ATOM 1207 C CA . ASP A 1 168 ? -11.449 -16.790 -42.458 1.00 59.22 168 ASP A CA 1
ATOM 1208 C C . ASP A 1 168 ? -11.686 -17.658 -41.213 1.00 59.22 168 ASP A C 1
ATOM 1210 O O . ASP A 1 168 ? -10.925 -17.645 -40.240 1.00 59.22 168 ASP A O 1
ATOM 1214 N N . ALA A 1 169 ? -12.800 -18.385 -41.230 1.00 62.31 169 ALA A N 1
ATOM 1215 C CA . ALA A 1 169 ? -13.255 -19.265 -40.163 1.00 62.31 169 ALA A CA 1
ATOM 1216 C C . ALA A 1 169 ? -12.571 -20.638 -40.286 1.00 62.31 169 ALA A C 1
ATOM 1218 O O . ALA A 1 169 ? -13.187 -21.631 -40.668 1.00 62.31 169 ALA A O 1
ATOM 1219 N N . GLY A 1 170 ? -11.280 -20.689 -39.956 1.00 53.78 170 GLY A N 1
ATOM 1220 C CA . GLY A 1 170 ? -10.481 -21.914 -39.940 1.00 53.78 170 GLY A CA 1
ATOM 1221 C C . GLY A 1 170 ? -10.360 -22.519 -38.541 1.00 53.78 170 GLY A C 1
ATOM 1222 O O . GLY A 1 170 ? -9.642 -22.003 -37.685 1.00 53.78 170 GLY A O 1
ATOM 1223 N N . VAL A 1 171 ? -11.041 -23.644 -38.317 1.00 66.38 171 VAL A N 1
ATOM 1224 C CA . VAL A 1 171 ? -10.890 -24.534 -37.153 1.00 66.38 171 VAL A CA 1
ATOM 1225 C C . VAL A 1 171 ? -9.406 -24.840 -36.906 1.00 66.38 171 VAL A C 1
ATOM 1227 O O . VAL A 1 171 ? -8.760 -25.500 -37.717 1.00 66.38 171 VAL A O 1
ATOM 1230 N N . THR A 1 172 ? -8.863 -24.375 -35.779 1.00 59.09 172 THR A N 1
ATOM 1231 C CA . THR A 1 172 ? -7.477 -24.640 -35.365 1.00 59.09 172 THR A CA 1
ATOM 1232 C C . THR A 1 172 ? -7.428 -25.800 -34.356 1.00 59.09 172 THR A C 1
ATOM 1234 O O . THR A 1 172 ? -8.182 -25.791 -33.381 1.00 59.09 172 THR A O 1
ATOM 1237 N N . PRO A 1 173 ? -6.567 -26.817 -34.561 1.00 63.34 173 PRO A N 1
ATOM 1238 C CA . PRO A 1 173 ? -6.375 -27.912 -33.609 1.00 63.34 173 PRO A CA 1
ATOM 1239 C C . PRO A 1 173 ? -5.706 -27.425 -32.305 1.00 63.34 173 PRO A C 1
ATOM 1241 O O . PRO A 1 173 ? -5.047 -26.382 -32.310 1.00 63.34 173 PRO A O 1
ATOM 1244 N N . PRO A 1 174 ? -5.832 -28.171 -31.186 1.00 64.12 174 PRO A N 1
ATOM 1245 C CA . PRO A 1 174 ? -5.245 -27.806 -29.899 1.00 64.12 174 PRO A CA 1
ATOM 1246 C C . PRO A 1 174 ? -3.721 -27.944 -29.964 1.00 64.12 174 PRO A C 1
ATOM 1248 O O . PRO A 1 174 ? -3.151 -28.996 -29.677 1.00 64.12 174 PRO A O 1
ATOM 1251 N N . VAL A 1 175 ? -3.047 -26.869 -30.368 1.00 58.66 175 VAL A N 1
ATOM 1252 C CA . VAL A 1 175 ? -1.596 -26.759 -30.251 1.00 58.66 175 VAL A CA 1
ATOM 1253 C C . VAL A 1 175 ? -1.287 -26.744 -28.760 1.00 58.66 175 VAL A C 1
ATOM 1255 O O . VAL A 1 175 ? -1.643 -25.802 -28.051 1.00 58.66 175 VAL A O 1
ATOM 1258 N N . ALA A 1 176 ? -0.668 -27.820 -28.276 1.00 53.84 176 ALA A N 1
ATOM 1259 C CA . ALA A 1 176 ? -0.101 -27.884 -26.944 1.00 53.84 176 ALA A CA 1
ATOM 1260 C C . ALA A 1 176 ? 0.798 -26.655 -26.756 1.00 53.84 176 ALA A C 1
ATOM 1262 O O . ALA A 1 176 ? 1.864 -26.557 -27.362 1.00 53.84 176 ALA A O 1
ATOM 1263 N N . GLN A 1 177 ? 0.333 -25.700 -25.946 1.00 50.94 177 GLN A N 1
ATOM 1264 C CA . GLN A 1 177 ? 1.108 -24.563 -25.464 1.00 50.94 177 GLN A CA 1
ATOM 1265 C C . GLN A 1 177 ? 2.206 -25.101 -24.541 1.00 50.94 177 GLN A C 1
ATOM 1267 O O . GLN A 1 177 ? 2.153 -24.969 -23.319 1.00 50.94 177 GLN A O 1
ATOM 1272 N N . ALA A 1 178 ? 3.216 -25.736 -25.134 1.00 50.66 178 ALA A N 1
ATOM 1273 C CA . ALA A 1 178 ? 4.527 -25.844 -24.538 1.00 50.66 178 ALA A CA 1
ATOM 1274 C C . ALA A 1 178 ? 5.000 -24.403 -24.370 1.00 50.66 178 ALA A C 1
ATOM 1276 O O . ALA A 1 178 ? 5.436 -23.753 -25.318 1.00 50.66 178 ALA A O 1
ATOM 1277 N N . SER A 1 179 ? 4.773 -23.878 -23.167 1.00 52.69 179 SER A N 1
ATOM 1278 C CA . SER A 1 179 ? 5.261 -22.587 -22.719 1.00 52.69 179 SER A CA 1
ATOM 1279 C C . SER A 1 179 ? 6.771 -22.586 -22.903 1.00 52.69 179 SER A C 1
ATOM 1281 O O . SER A 1 179 ? 7.509 -23.033 -22.029 1.00 52.69 179 SER A O 1
ATOM 1283 N N . ALA A 1 180 ? 7.228 -22.102 -24.056 1.00 50.09 180 ALA A N 1
ATOM 1284 C CA . ALA A 1 180 ? 8.580 -21.620 -24.234 1.00 50.09 180 ALA A CA 1
ATOM 1285 C C . ALA A 1 180 ? 8.704 -20.428 -23.283 1.00 50.09 180 ALA A C 1
ATOM 1287 O O . ALA A 1 180 ? 8.346 -19.297 -23.609 1.00 50.09 180 ALA A O 1
ATOM 1288 N N . ALA A 1 181 ? 9.063 -20.734 -22.038 1.00 59.53 181 ALA A N 1
ATOM 1289 C CA . ALA A 1 181 ? 9.249 -19.782 -20.968 1.00 59.53 181 ALA A CA 1
ATOM 1290 C C . ALA A 1 181 ? 10.477 -18.943 -21.317 1.00 59.53 181 ALA A C 1
ATOM 1292 O O . ALA A 1 181 ? 11.591 -19.232 -20.888 1.00 59.53 181 ALA A O 1
ATOM 1293 N N . GLY A 1 182 ? 10.268 -17.915 -22.141 1.00 66.69 182 GLY A N 1
ATOM 1294 C CA . GLY A 1 182 ? 11.221 -16.825 -22.264 1.00 66.69 182 GLY A CA 1
ATOM 1295 C C . GLY A 1 182 ? 11.534 -16.257 -20.873 1.00 66.69 182 GLY A C 1
ATOM 1296 O O . GLY A 1 182 ? 10.734 -16.440 -19.946 1.00 66.69 182 GLY A O 1
ATOM 1297 N N . PRO A 1 183 ? 12.689 -15.591 -20.705 1.00 71.88 183 PRO A N 1
ATOM 1298 C CA . PRO A 1 183 ? 13.109 -15.043 -19.422 1.00 71.88 183 PRO A CA 1
ATOM 1299 C C . PRO A 1 183 ? 12.013 -14.119 -18.882 1.00 71.88 183 PRO A C 1
ATOM 1301 O O . PRO A 1 183 ? 11.775 -13.029 -19.402 1.00 71.88 183 PRO A O 1
ATOM 1304 N N . ARG A 1 184 ? 11.286 -14.588 -17.863 1.00 74.19 184 ARG A N 1
ATOM 1305 C CA . ARG A 1 184 ? 10.237 -13.802 -17.217 1.00 74.19 184 ARG A CA 1
ATOM 1306 C C . ARG A 1 184 ? 10.922 -12.724 -16.389 1.00 74.19 184 ARG A C 1
ATOM 1308 O O . ARG A 1 184 ? 11.855 -13.022 -15.646 1.00 74.19 184 ARG A O 1
ATOM 1315 N N . ALA A 1 185 ? 10.467 -11.480 -16.526 1.00 84.94 185 ALA A N 1
ATOM 1316 C CA . ALA A 1 185 ? 10.902 -10.404 -15.644 1.00 84.94 185 ALA A CA 1
ATOM 1317 C C . ALA A 1 185 ? 10.694 -10.834 -14.184 1.00 84.94 185 ALA A C 1
ATOM 1319 O O . ALA A 1 185 ? 9.649 -11.395 -13.841 1.00 84.94 185 ALA A O 1
ATOM 1320 N N . LEU A 1 186 ? 11.699 -10.599 -13.343 1.00 91.62 186 LEU A N 1
ATOM 1321 C CA . LEU A 1 186 ? 11.640 -10.979 -11.939 1.00 91.62 186 LEU A CA 1
ATOM 1322 C C . LEU A 1 186 ? 10.749 -9.970 -11.218 1.00 91.62 186 LEU A C 1
ATOM 1324 O O . LEU A 1 186 ? 11.056 -8.778 -11.153 1.00 91.62 186 LEU A O 1
ATOM 1328 N N . VAL A 1 187 ? 9.615 -10.446 -10.715 1.00 95.56 187 VAL A N 1
ATOM 1329 C CA . VAL A 1 187 ? 8.704 -9.646 -9.901 1.00 95.56 187 VAL A CA 1
ATOM 1330 C C . VAL A 1 187 ? 9.056 -9.893 -8.448 1.00 95.56 187 VAL A C 1
ATOM 1332 O O . VAL A 1 187 ? 9.024 -11.032 -7.987 1.00 95.56 187 VAL A O 1
ATOM 1335 N N . SER A 1 188 ? 9.349 -8.826 -7.717 1.00 96.12 188 SER A N 1
ATOM 1336 C CA . SER A 1 188 ? 9.619 -8.901 -6.286 1.00 96.12 188 SER A CA 1
ATOM 1337 C C . SER A 1 188 ? 8.768 -7.887 -5.536 1.00 96.12 188 SER A C 1
ATOM 1339 O O . SER A 1 188 ? 8.407 -6.834 -6.061 1.00 96.12 188 SER A O 1
ATOM 1341 N N . ALA A 1 189 ? 8.416 -8.217 -4.302 1.00 97.31 189 ALA A N 1
ATOM 1342 C CA . ALA A 1 189 ? 7.709 -7.340 -3.393 1.00 97.31 189 ALA A CA 1
ATOM 1343 C C . ALA A 1 189 ? 8.516 -7.170 -2.107 1.00 97.31 189 ALA A C 1
ATOM 1345 O O . ALA A 1 189 ? 9.077 -8.129 -1.569 1.00 97.31 189 ALA A O 1
ATOM 1346 N N . ARG A 1 190 ? 8.564 -5.941 -1.596 1.00 97.12 190 ARG A N 1
ATOM 1347 C CA . ARG A 1 190 ? 9.247 -5.600 -0.348 1.00 97.12 190 ARG A CA 1
ATOM 1348 C C . ARG A 1 190 ? 8.339 -4.820 0.571 1.00 97.12 190 ARG A C 1
ATOM 1350 O O . ARG A 1 190 ? 7.563 -3.973 0.138 1.00 97.12 190 ARG A O 1
ATOM 1357 N N . LEU A 1 191 ? 8.436 -5.131 1.853 1.00 97.69 191 LEU A N 1
ATOM 1358 C CA . LEU A 1 191 ? 7.605 -4.526 2.877 1.00 97.69 191 LEU A CA 1
ATOM 1359 C C . LEU A 1 191 ? 8.298 -3.277 3.422 1.00 97.69 191 LEU A C 1
ATOM 1361 O O . LEU A 1 191 ? 9.424 -3.352 3.890 1.00 97.69 191 LEU A O 1
ATOM 1365 N N . PHE A 1 192 ? 7.629 -2.138 3.369 1.00 97.75 192 PHE A N 1
ATOM 1366 C CA . PHE A 1 192 ? 8.026 -0.888 4.000 1.00 97.75 192 PHE A CA 1
ATOM 1367 C C . PHE A 1 192 ? 7.209 -0.699 5.277 1.00 97.75 192 PHE A C 1
ATOM 1369 O O . PHE A 1 192 ? 5.978 -0.735 5.234 1.00 97.75 192 PHE A O 1
ATOM 1376 N N . LEU A 1 193 ? 7.879 -0.511 6.410 1.00 97.00 193 LEU A N 1
ATOM 1377 C CA . LEU A 1 193 ? 7.246 -0.347 7.718 1.00 97.00 193 LEU A CA 1
ATOM 1378 C C . LEU A 1 193 ? 7.055 1.146 8.003 1.00 97.00 193 LEU A C 1
ATOM 1380 O O . LEU A 1 193 ? 8.024 1.901 8.044 1.00 97.00 193 LEU A O 1
ATOM 1384 N N . ALA A 1 194 ? 5.808 1.576 8.207 1.00 95.38 194 ALA A N 1
ATOM 1385 C CA . ALA A 1 194 ? 5.484 2.992 8.383 1.00 95.38 194 ALA A CA 1
ATOM 1386 C C . ALA A 1 194 ? 6.075 3.578 9.675 1.00 95.38 194 ALA A C 1
ATOM 1388 O O . ALA A 1 194 ? 6.445 4.749 9.698 1.00 95.38 194 ALA A O 1
ATOM 1389 N N . ASP A 1 195 ? 6.192 2.756 10.721 1.00 93.62 195 ASP A N 1
ATOM 1390 C CA . ASP A 1 195 ? 6.666 3.190 12.039 1.00 93.62 195 ASP A CA 1
ATOM 1391 C C . ASP A 1 195 ? 8.175 3.464 12.057 1.00 93.62 195 ASP A C 1
ATOM 1393 O O . ASP A 1 195 ? 8.621 4.422 12.685 1.00 93.62 195 ASP A O 1
ATOM 1397 N N . THR A 1 196 ? 8.965 2.648 11.352 1.00 95.06 196 THR A N 1
ATOM 1398 C CA . THR A 1 196 ? 10.424 2.827 11.262 1.00 95.06 196 THR A CA 1
ATOM 1399 C C . THR A 1 196 ? 10.833 3.684 10.068 1.00 95.06 196 THR A C 1
ATOM 1401 O O . THR A 1 196 ? 11.916 4.260 10.067 1.00 95.06 196 THR A O 1
ATOM 1404 N N . GLY A 1 197 ? 9.983 3.774 9.041 1.00 95.94 197 GLY A N 1
ATOM 1405 C CA . GLY A 1 197 ? 10.331 4.408 7.774 1.00 95.94 197 GLY A CA 1
ATOM 1406 C C . GLY A 1 197 ? 11.369 3.615 6.973 1.00 95.94 197 GLY A C 1
ATOM 1407 O O . GLY A 1 197 ? 12.072 4.189 6.138 1.00 95.94 197 GLY A O 1
ATOM 1408 N N . GLU A 1 198 ? 11.492 2.309 7.226 1.00 97.00 198 GLU A N 1
ATOM 1409 C CA . GLU A 1 198 ? 12.490 1.444 6.598 1.00 97.00 198 GLU A CA 1
ATOM 1410 C C . GLU A 1 198 ? 11.869 0.264 5.849 1.00 97.00 198 GLU A C 1
ATOM 1412 O O . GLU A 1 198 ? 10.763 -0.197 6.145 1.00 97.00 198 GLU A O 1
ATOM 1417 N N . PHE A 1 199 ? 12.614 -0.231 4.860 1.00 97.50 199 PHE A N 1
ATOM 1418 C CA . PHE A 1 199 ? 12.289 -1.481 4.193 1.00 97.50 199 PHE A CA 1
ATOM 1419 C C . PHE A 1 199 ? 12.740 -2.659 5.038 1.00 97.50 199 PHE A C 1
ATOM 1421 O O . PHE A 1 199 ? 13.862 -2.707 5.534 1.00 97.50 199 PHE A O 1
ATOM 1428 N N . ASP A 1 200 ? 11.873 -3.650 5.118 1.00 96.31 200 ASP A N 1
ATOM 1429 C CA . ASP A 1 200 ? 12.193 -4.940 5.672 1.00 96.31 200 ASP A CA 1
ATOM 1430 C C . ASP A 1 200 ? 13.255 -5.663 4.830 1.00 96.31 200 ASP A C 1
ATOM 1432 O O . ASP A 1 200 ? 13.377 -5.476 3.608 1.00 96.31 200 ASP A O 1
ATOM 1436 N N . ALA A 1 201 ? 14.025 -6.514 5.506 1.00 95.38 201 ALA A N 1
ATOM 1437 C CA . ALA A 1 201 ? 15.039 -7.341 4.867 1.00 95.38 201 ALA A CA 1
ATOM 1438 C C . ALA A 1 201 ? 14.416 -8.462 4.018 1.00 95.38 201 ALA A C 1
ATOM 1440 O O . ALA A 1 201 ? 15.038 -8.909 3.052 1.00 95.38 201 ALA A O 1
ATOM 1441 N N . ALA A 1 202 ? 13.195 -8.909 4.345 1.00 95.94 202 ALA A N 1
ATOM 1442 C CA . ALA A 1 202 ? 12.531 -9.953 3.582 1.00 95.94 202 ALA A CA 1
ATOM 1443 C C . ALA A 1 202 ? 12.119 -9.451 2.192 1.00 95.94 202 ALA A C 1
ATOM 1445 O O . ALA A 1 202 ? 11.564 -8.361 2.018 1.00 95.94 202 ALA A O 1
ATOM 1446 N N . ARG A 1 203 ? 12.368 -10.299 1.194 1.00 96.38 203 ARG A N 1
ATOM 1447 C CA . ARG A 1 203 ? 11.865 -10.146 -0.169 1.00 96.38 203 ARG A CA 1
ATOM 1448 C C . ARG A 1 203 ? 10.844 -11.236 -0.428 1.00 96.38 203 ARG A C 1
ATOM 1450 O O . ARG A 1 203 ? 11.046 -12.386 -0.045 1.00 96.38 203 ARG A O 1
ATOM 1457 N N . TYR A 1 204 ? 9.749 -10.855 -1.062 1.00 96.69 204 TYR A N 1
ATOM 1458 C CA . TYR A 1 204 ? 8.658 -11.751 -1.395 1.00 96.69 204 TYR A CA 1
ATOM 1459 C C . TYR A 1 204 ? 8.573 -11.885 -2.906 1.00 96.69 204 TYR A C 1
ATOM 1461 O O . TYR A 1 204 ? 8.515 -10.888 -3.619 1.00 96.69 204 TYR A O 1
ATOM 1469 N N . GLU A 1 205 ? 8.530 -13.115 -3.388 1.00 96.06 205 GLU A N 1
ATOM 1470 C CA . GLU A 1 205 ? 8.401 -13.426 -4.808 1.00 96.06 205 GLU A CA 1
ATOM 1471 C C . GLU A 1 205 ? 7.124 -14.246 -5.021 1.00 96.06 205 GLU A C 1
ATOM 1473 O O . GLU A 1 205 ? 6.719 -14.998 -4.121 1.00 96.06 205 GLU A O 1
ATOM 1478 N N . PRO A 1 206 ? 6.449 -14.101 -6.174 1.00 95.50 206 PRO A N 1
ATOM 1479 C CA . PRO A 1 206 ? 5.317 -14.951 -6.493 1.00 95.50 206 PRO A CA 1
ATOM 1480 C C . PRO A 1 206 ? 5.806 -16.392 -6.689 1.00 95.50 206 PRO A C 1
ATOM 1482 O O . PRO A 1 206 ? 6.772 -16.639 -7.406 1.00 95.50 206 PRO A O 1
ATOM 1485 N N . ASN A 1 207 ? 5.128 -17.354 -6.066 1.00 92.56 207 ASN A N 1
ATOM 1486 C CA . ASN A 1 207 ? 5.405 -18.778 -6.248 1.00 92.56 207 ASN A CA 1
ATOM 1487 C C . ASN A 1 207 ? 4.499 -19.385 -7.340 1.00 92.56 207 ASN A C 1
ATOM 1489 O O . ASN A 1 207 ? 3.705 -18.680 -7.962 1.00 92.56 207 ASN A O 1
ATOM 1493 N N . GLU A 1 208 ? 4.573 -20.701 -7.568 1.00 91.25 208 GLU A N 1
ATOM 1494 C CA . GLU A 1 208 ? 3.716 -21.399 -8.551 1.00 91.25 208 GLU A CA 1
ATOM 1495 C C . GLU A 1 208 ? 2.211 -21.220 -8.278 1.00 91.25 208 GLU A C 1
ATOM 1497 O O . GLU A 1 208 ? 1.397 -21.207 -9.198 1.00 91.25 208 GLU A O 1
ATOM 1502 N N . SER A 1 209 ? 1.838 -21.019 -7.010 1.00 91.38 209 SER A N 1
ATOM 1503 C CA . SER A 1 209 ? 0.472 -20.708 -6.568 1.00 91.38 209 SER A CA 1
ATOM 1504 C C . SER A 1 209 ? 0.176 -19.197 -6.490 1.00 91.38 209 SER A C 1
ATOM 1506 O O . SER A 1 209 ? -0.819 -18.781 -5.889 1.00 91.38 209 SER A O 1
ATOM 1508 N N . GLY A 1 210 ? 1.043 -18.360 -7.065 1.00 93.62 210 GLY A N 1
ATOM 1509 C CA . GLY A 1 210 ? 0.970 -16.903 -7.035 1.00 93.62 210 GLY A CA 1
ATOM 1510 C C . GLY A 1 210 ? 1.427 -16.301 -5.702 1.00 93.62 210 GLY A C 1
ATOM 1511 O O . GLY A 1 210 ? 2.484 -16.620 -5.169 1.00 93.62 210 GLY A O 1
ATOM 1512 N N . TRP A 1 211 ? 0.627 -15.388 -5.151 1.00 96.38 211 TRP A N 1
ATOM 1513 C CA . TRP A 1 211 ? 0.992 -14.585 -3.973 1.00 96.38 211 TRP A CA 1
ATOM 1514 C C . TRP A 1 211 ? 0.515 -15.159 -2.629 1.00 96.38 211 TRP A C 1
ATOM 1516 O O . TRP A 1 211 ? 0.633 -14.508 -1.589 1.00 96.38 211 TRP A O 1
ATOM 1526 N N . ARG A 1 212 ? -0.049 -16.374 -2.612 1.00 95.81 212 ARG A N 1
ATOM 1527 C CA . ARG A 1 212 ? -0.674 -16.944 -1.405 1.00 95.81 212 ARG A CA 1
ATOM 1528 C C . ARG A 1 212 ? 0.317 -17.091 -0.243 1.00 95.81 212 ARG A C 1
ATOM 1530 O O . ARG A 1 212 ? -0.028 -16.736 0.880 1.00 95.81 212 ARG A O 1
ATOM 1537 N N . GLY A 1 213 ? 1.542 -17.548 -0.514 1.00 95.75 213 GLY A N 1
ATOM 1538 C CA . GLY A 1 213 ? 2.583 -17.699 0.513 1.00 95.75 213 GLY A CA 1
ATOM 1539 C C . GLY A 1 213 ? 2.966 -16.369 1.170 1.00 95.75 213 GLY A C 1
ATOM 1540 O O . GLY A 1 213 ? 3.079 -16.288 2.393 1.00 95.75 213 GLY A O 1
ATOM 1541 N N . THR A 1 214 ? 3.069 -15.303 0.370 1.00 96.44 214 THR A N 1
ATOM 1542 C CA . THR A 1 214 ? 3.311 -13.936 0.850 1.00 96.44 214 THR A CA 1
ATOM 1543 C C . THR A 1 214 ? 2.202 -13.470 1.782 1.00 96.44 214 THR A C 1
ATOM 1545 O O . THR A 1 214 ? 2.491 -12.980 2.869 1.00 96.44 214 THR A O 1
ATOM 1548 N N . VAL A 1 215 ? 0.933 -13.672 1.407 1.00 96.69 215 VAL A N 1
ATOM 1549 C CA . VAL A 1 215 ? -0.208 -13.292 2.254 1.00 96.69 215 VAL A CA 1
ATOM 1550 C C . VAL A 1 215 ? -0.173 -14.042 3.585 1.00 96.69 215 VAL A C 1
ATOM 1552 O O . VAL A 1 215 ? -0.296 -13.407 4.626 1.00 96.69 215 VAL A O 1
ATOM 1555 N N . THR A 1 216 ? 0.073 -15.357 3.584 1.00 95.81 216 THR A N 1
ATOM 1556 C CA . THR A 1 216 ? 0.185 -16.146 4.824 1.00 95.81 216 THR A CA 1
ATOM 1557 C C . THR A 1 216 ? 1.310 -15.639 5.731 1.00 95.81 216 THR A C 1
ATOM 1559 O O . THR A 1 216 ? 1.100 -15.481 6.934 1.00 95.81 216 THR A O 1
ATOM 1562 N N . SER A 1 217 ? 2.482 -15.329 5.165 1.00 95.75 217 SER A N 1
ATOM 1563 C CA . SER A 1 217 ? 3.605 -14.754 5.918 1.00 95.75 217 SER A CA 1
ATOM 1564 C C . SER A 1 217 ? 3.250 -13.385 6.516 1.00 95.75 217 SER A C 1
ATOM 1566 O O . SER A 1 217 ? 3.508 -13.139 7.696 1.00 95.75 217 SER A O 1
ATOM 1568 N N . LEU A 1 218 ? 2.583 -12.519 5.745 1.00 96.25 218 LEU A N 1
ATOM 1569 C CA . LEU A 1 218 ? 2.133 -11.208 6.218 1.00 96.25 218 LEU A CA 1
ATOM 1570 C C . LEU A 1 218 ? 1.067 -11.320 7.312 1.00 96.25 218 LEU A C 1
ATOM 1572 O O . LEU A 1 218 ? 1.126 -10.575 8.285 1.00 96.25 218 LEU A O 1
ATOM 1576 N N . THR A 1 219 ? 0.123 -12.257 7.204 1.00 95.12 219 THR A N 1
ATOM 1577 C CA . THR A 1 219 ? -0.892 -12.486 8.245 1.00 95.12 219 THR A CA 1
ATOM 1578 C C . THR A 1 219 ? -0.260 -12.932 9.562 1.00 95.12 219 THR A C 1
ATOM 1580 O O . THR A 1 219 ? -0.701 -12.493 10.620 1.00 95.12 219 THR A O 1
ATOM 1583 N N . GLY A 1 220 ? 0.794 -13.753 9.511 1.00 94.69 220 GLY A N 1
ATOM 1584 C CA . GLY A 1 220 ? 1.548 -14.133 10.707 1.00 94.69 220 GLY A CA 1
ATOM 1585 C C . GLY A 1 220 ? 2.280 -12.954 11.357 1.00 94.69 220 GLY A C 1
ATOM 1586 O O . GLY A 1 220 ? 2.359 -12.881 12.579 1.00 94.69 220 GLY A O 1
ATOM 1587 N N . ARG A 1 221 ? 2.784 -12.010 10.550 1.00 94.56 221 ARG A N 1
ATOM 1588 C CA . ARG A 1 221 ? 3.519 -10.831 11.036 1.00 94.56 221 ARG A CA 1
ATOM 1589 C C . ARG A 1 221 ? 2.617 -9.719 11.565 1.00 94.56 221 ARG A C 1
ATOM 1591 O O . ARG A 1 221 ? 3.004 -9.013 12.490 1.00 94.56 221 ARG A O 1
ATOM 1598 N N . PHE A 1 222 ? 1.439 -9.557 10.972 1.00 93.75 222 PHE A N 1
ATOM 1599 C CA . PHE A 1 222 ? 0.466 -8.529 11.326 1.00 93.75 222 PHE A CA 1
ATOM 1600 C C . PHE A 1 222 ? -0.809 -9.192 11.852 1.00 93.75 222 PHE A C 1
ATOM 1602 O O . PHE A 1 222 ? -1.818 -9.243 11.135 1.00 93.75 222 PHE A O 1
ATOM 1609 N N . PRO A 1 223 ? -0.780 -9.733 13.086 1.00 87.88 223 PRO A N 1
ATOM 1610 C CA . PRO A 1 223 ? -1.969 -10.319 13.672 1.00 87.88 223 PRO A CA 1
ATOM 1611 C C . PRO A 1 223 ? -3.069 -9.252 13.752 1.00 87.88 223 PRO A C 1
ATOM 1613 O O . PRO A 1 223 ? -2.777 -8.076 14.003 1.00 87.88 223 PRO A O 1
ATOM 1616 N N . PRO A 1 224 ? -4.342 -9.627 13.528 1.00 84.19 224 PRO A N 1
ATOM 1617 C CA . PRO A 1 224 ? -5.435 -8.691 13.721 1.00 84.19 224 PRO A CA 1
ATOM 1618 C C . PRO A 1 224 ? -5.357 -8.144 15.152 1.00 84.19 224 PRO A C 1
ATOM 1620 O O . PRO A 1 224 ? -5.048 -8.914 16.070 1.00 84.19 224 PRO A O 1
ATOM 1623 N N . PRO A 1 225 ? -5.626 -6.839 15.361 1.00 79.81 225 PRO A N 1
ATOM 1624 C CA . PRO A 1 225 ? -5.688 -6.306 16.711 1.00 79.81 225 PRO A CA 1
ATOM 1625 C C . PRO A 1 225 ? -6.657 -7.188 17.500 1.00 79.81 225 PRO A C 1
ATOM 1627 O O . PRO A 1 225 ? -7.703 -7.551 16.938 1.00 79.81 225 PRO A O 1
ATOM 1630 N N . PRO A 1 226 ? -6.313 -7.579 18.745 1.00 80.56 226 PRO A N 1
ATOM 1631 C CA . PRO A 1 226 ? -7.222 -8.367 19.558 1.00 80.56 226 PRO A CA 1
ATOM 1632 C C . PRO A 1 226 ? -8.562 -7.651 19.505 1.00 80.56 226 PRO A C 1
ATOM 1634 O O . PRO A 1 226 ? -8.606 -6.426 19.678 1.00 80.56 226 PRO A O 1
ATOM 1637 N N . ALA A 1 227 ? -9.620 -8.390 19.144 1.00 81.25 227 ALA A N 1
ATOM 1638 C CA . ALA A 1 227 ? -10.960 -7.826 19.122 1.00 81.25 227 ALA A CA 1
ATOM 1639 C C . ALA A 1 227 ? -11.099 -7.039 20.423 1.00 81.25 227 ALA A C 1
ATOM 1641 O O . ALA A 1 227 ? -10.690 -7.594 21.453 1.00 81.25 227 ALA A O 1
ATOM 1642 N N . PRO A 1 228 ? -11.535 -5.758 20.374 1.00 78.75 228 PRO A N 1
ATOM 1643 C CA . PRO A 1 228 ? -11.650 -4.966 21.583 1.00 78.75 228 PRO A CA 1
ATOM 1644 C C . PRO A 1 228 ? -12.366 -5.877 22.548 1.00 78.75 228 PRO A C 1
ATOM 1646 O O . PRO A 1 228 ? -13.437 -6.392 22.206 1.00 78.75 228 PRO A O 1
ATOM 1649 N N . VAL A 1 229 ? -11.694 -6.205 23.654 1.00 79.25 229 VAL A N 1
ATOM 1650 C CA . VAL A 1 229 ? -12.325 -6.952 24.722 1.00 79.25 229 VAL A CA 1
ATOM 1651 C C . VAL A 1 229 ? -13.388 -5.970 25.142 1.00 79.25 229 VAL A C 1
ATOM 1653 O O . VAL A 1 229 ? -13.114 -5.028 25.881 1.00 79.25 229 VAL A O 1
ATOM 1656 N N . VAL A 1 230 ? -14.567 -6.091 24.523 1.00 77.31 230 VAL A N 1
ATOM 1657 C CA . VAL A 1 230 ? -15.788 -5.489 25.001 1.00 77.31 230 VAL A CA 1
ATOM 1658 C C . VAL A 1 230 ? -15.736 -5.994 26.407 1.00 77.31 230 VAL A C 1
ATOM 1660 O O . VAL A 1 230 ? -15.773 -7.214 26.586 1.00 77.31 230 VAL A O 1
ATOM 1663 N N . ALA A 1 231 ? -15.424 -5.098 27.346 1.00 68.88 231 ALA A N 1
ATOM 1664 C CA . ALA A 1 231 ? -15.426 -5.431 28.742 1.00 68.88 231 ALA A CA 1
ATOM 1665 C C . ALA A 1 231 ? -16.828 -5.980 28.907 1.00 68.88 231 ALA A C 1
ATOM 1667 O O . ALA A 1 231 ? -17.803 -5.226 28.881 1.00 68.88 231 ALA A O 1
ATOM 1668 N N . GLN A 1 232 ? -16.937 -7.311 28.873 1.00 63.22 232 GLN A N 1
ATOM 1669 C CA . GLN A 1 232 ? -18.136 -7.999 29.236 1.00 63.22 232 GLN A CA 1
ATOM 1670 C C . GLN A 1 232 ? -18.187 -7.558 30.668 1.00 63.22 232 GLN A C 1
ATOM 1672 O O . GLN A 1 232 ? -17.387 -8.011 31.487 1.00 63.22 232 GLN A O 1
ATOM 1677 N N . LEU A 1 233 ? -18.992 -6.525 30.911 1.00 57.66 233 LEU A N 1
ATOM 1678 C CA . LEU A 1 233 ? -19.433 -6.171 32.225 1.00 57.66 233 LEU A CA 1
ATOM 1679 C C . LEU A 1 233 ? -19.953 -7.506 32.722 1.00 57.66 233 LEU A C 1
ATOM 1681 O O . LEU A 1 233 ? -21.067 -7.903 32.395 1.00 57.66 233 LEU A O 1
ATOM 1685 N N . GLN A 1 234 ? -19.120 -8.218 33.479 1.00 60.59 234 GLN A N 1
ATOM 1686 C CA . GLN A 1 234 ? -19.511 -9.339 34.309 1.00 60.59 234 GLN A CA 1
ATOM 1687 C C . GLN A 1 234 ? -20.354 -8.782 35.464 1.00 60.59 234 GLN A C 1
ATOM 1689 O O . GLN A 1 234 ? -20.232 -9.198 36.610 1.00 60.59 234 GLN A O 1
ATOM 1694 N N . GLY A 1 235 ? -21.216 -7.803 35.165 1.00 56.69 235 GLY A N 1
ATOM 1695 C CA . GLY A 1 235 ? -22.421 -7.585 35.907 1.00 56.69 235 GLY A CA 1
ATOM 1696 C C . GLY A 1 235 ? -23.176 -8.885 35.771 1.00 56.69 235 GLY A C 1
ATOM 1697 O O . GLY A 1 235 ? -23.643 -9.248 34.689 1.00 56.69 235 GLY A O 1
ATOM 1698 N N . THR A 1 236 ? -23.233 -9.606 36.884 1.00 57.16 236 THR A N 1
ATOM 1699 C CA . THR A 1 236 ? -24.334 -10.502 37.192 1.00 57.16 236 THR A CA 1
ATOM 1700 C C . THR A 1 236 ? -25.588 -9.958 36.514 1.00 57.16 236 THR A C 1
ATOM 1702 O O . THR A 1 236 ? -25.903 -8.781 36.723 1.00 57.16 236 THR A O 1
ATOM 1705 N N . PRO A 1 237 ? -26.254 -10.745 35.647 1.00 58.78 237 PRO A N 1
ATOM 1706 C CA . PRO A 1 237 ? -27.424 -10.269 34.929 1.00 58.78 237 PRO A CA 1
ATOM 1707 C C . PRO A 1 237 ? -28.357 -9.642 35.968 1.00 58.78 237 PRO A C 1
ATOM 1709 O O . PRO A 1 237 ? -28.739 -10.346 36.911 1.00 58.78 237 PRO A O 1
ATOM 1712 N N . PRO A 1 238 ? -28.657 -8.329 35.891 1.00 58.03 238 PRO A N 1
ATOM 1713 C CA . PRO A 1 238 ? -29.599 -7.734 36.814 1.00 58.03 238 PRO A CA 1
ATOM 1714 C C . PRO A 1 238 ? -30.873 -8.544 36.654 1.00 58.03 238 PRO A C 1
ATOM 1716 O O . PRO A 1 238 ? -31.395 -8.690 35.546 1.00 58.03 238 PRO A O 1
ATOM 1719 N N . LYS A 1 239 ? -31.300 -9.166 37.753 1.00 54.00 239 LYS A N 1
ATOM 1720 C CA . LYS A 1 239 ? -32.526 -9.945 37.821 1.00 54.00 239 LYS A CA 1
ATOM 1721 C C . LYS A 1 239 ? -33.658 -8.966 37.543 1.00 54.00 239 LYS A C 1
ATOM 1723 O O . LYS A 1 239 ? -34.135 -8.290 38.447 1.00 54.00 239 LYS A O 1
ATOM 1728 N N . LEU A 1 240 ? -33.995 -8.815 36.265 1.00 51.34 240 LEU A N 1
ATOM 1729 C CA . LEU A 1 240 ? -35.087 -7.979 35.808 1.00 51.34 240 LEU A CA 1
ATOM 1730 C C . LEU A 1 240 ? -36.348 -8.539 36.472 1.00 51.34 240 LEU A C 1
ATOM 1732 O O . LEU A 1 240 ? -36.648 -9.722 36.263 1.00 51.34 240 LEU A O 1
ATOM 1736 N N . PRO A 1 241 ? -37.053 -7.756 37.308 1.00 59.66 241 PRO A N 1
ATOM 1737 C CA . PRO A 1 241 ? -38.345 -8.172 37.816 1.00 59.66 241 PRO A CA 1
ATOM 1738 C C . PRO A 1 241 ? -39.231 -8.447 36.601 1.00 59.66 241 PRO A C 1
ATOM 1740 O O . PRO A 1 241 ? -39.536 -7.557 35.808 1.00 59.66 241 PRO A O 1
ATOM 1743 N N . SER A 1 242 ? -39.557 -9.722 36.407 1.00 57.28 242 SER A N 1
ATOM 1744 C CA . SER A 1 242 ? -40.511 -10.161 35.399 1.00 57.28 242 SER A CA 1
ATOM 1745 C C . SER A 1 242 ? -41.891 -9.765 35.894 1.00 57.28 242 SER A C 1
ATOM 1747 O O . SER A 1 242 ? -42.560 -10.547 36.556 1.00 57.28 242 SER A O 1
ATOM 1749 N N . GLU A 1 243 ? -42.290 -8.527 35.624 1.00 51.19 243 GLU A N 1
ATOM 1750 C CA . GLU A 1 243 ? -43.615 -8.042 35.988 1.00 51.19 243 GLU A CA 1
ATOM 1751 C C . GLU A 1 243 ? -44.274 -7.359 34.789 1.00 51.19 243 GLU A C 1
ATOM 1753 O O . GLU A 1 243 ? -44.170 -6.155 34.571 1.00 51.19 243 GLU A O 1
ATOM 1758 N N . GLY A 1 244 ? -44.911 -8.193 33.962 1.00 58.69 244 GLY A N 1
ATOM 1759 C CA . GLY A 1 244 ? -46.274 -7.979 33.464 1.00 58.69 244 GLY A CA 1
ATOM 1760 C C . GLY A 1 244 ? -46.635 -6.679 32.742 1.00 58.69 244 GLY A C 1
ATOM 1761 O O . GLY A 1 244 ? -47.824 -6.386 32.654 1.00 58.69 244 GLY A O 1
ATOM 1762 N N . LYS A 1 245 ? -45.689 -5.890 32.228 1.00 52.72 245 LYS A N 1
ATOM 1763 C CA . LYS A 1 245 ? -46.003 -4.687 31.443 1.00 52.72 245 LYS A CA 1
ATOM 1764 C C . LYS A 1 245 ? -45.540 -4.847 30.006 1.00 52.72 245 LYS A C 1
ATOM 1766 O O . LYS A 1 245 ? -44.353 -4.981 29.730 1.00 52.72 245 LYS A O 1
ATOM 1771 N N . GLU A 1 246 ? -46.539 -4.854 29.128 1.00 58.78 246 GLU A N 1
ATOM 1772 C CA . GLU A 1 246 ? -46.484 -4.808 27.669 1.00 58.78 246 GLU A CA 1
ATOM 1773 C C . GLU A 1 246 ? -45.185 -4.175 27.164 1.00 58.78 246 GLU A C 1
ATOM 1775 O O . GLU A 1 246 ? -44.900 -3.001 27.426 1.00 58.78 246 GLU A O 1
ATOM 1780 N N . SER A 1 247 ? -44.384 -4.971 26.452 1.00 61.25 247 SER A N 1
ATOM 1781 C CA . SER A 1 247 ? -43.117 -4.523 25.892 1.00 61.25 247 SER A CA 1
ATOM 1782 C C . SER A 1 247 ? -43.399 -3.485 24.813 1.00 61.25 247 SER A C 1
ATOM 1784 O O . SER A 1 247 ? -43.594 -3.811 23.640 1.00 61.25 247 SER A O 1
ATOM 1786 N N . ARG A 1 248 ? -43.436 -2.211 25.199 1.00 71.25 248 ARG A N 1
ATOM 1787 C CA . ARG A 1 248 ? -43.380 -1.135 24.220 1.00 71.25 248 ARG A CA 1
ATOM 1788 C C . ARG A 1 248 ? -42.021 -1.242 23.544 1.00 71.25 248 ARG A C 1
ATOM 1790 O O . ARG A 1 248 ? -40.998 -1.203 24.231 1.00 71.25 248 ARG A O 1
ATOM 1797 N N . PRO A 1 249 ? -41.991 -1.444 22.225 1.00 79.25 249 PRO A N 1
ATOM 1798 C CA . PRO A 1 249 ? -40.737 -1.628 21.535 1.00 79.25 249 PRO A CA 1
ATOM 1799 C C . PRO A 1 249 ? -39.895 -0.359 21.685 1.00 79.25 249 PRO A C 1
ATOM 1801 O O . PRO A 1 249 ? -40.420 0.755 21.701 1.00 79.25 249 PRO A O 1
ATOM 1804 N N . PHE A 1 250 ? -38.582 -0.535 21.823 1.00 71.12 250 PHE A N 1
ATOM 1805 C CA . PHE A 1 250 ? -37.633 0.527 22.178 1.00 71.12 250 PHE A CA 1
ATOM 1806 C C . PHE A 1 250 ? -37.714 1.767 21.264 1.00 71.12 250 PHE A C 1
ATOM 1808 O O . PHE A 1 250 ? -37.381 2.872 21.690 1.00 71.12 250 PHE A O 1
ATOM 1815 N N . TYR A 1 251 ? -38.211 1.604 20.032 1.00 71.94 251 TYR A N 1
ATOM 1816 C CA . TYR A 1 251 ? -38.424 2.684 19.071 1.00 71.94 251 TYR A CA 1
ATOM 1817 C C . TYR A 1 251 ? -39.581 3.635 19.419 1.00 71.94 251 TYR A C 1
ATOM 1819 O O . TYR A 1 251 ? -39.707 4.680 18.792 1.00 71.94 251 TYR A O 1
ATOM 1827 N N . MET A 1 252 ? -40.417 3.318 20.414 1.00 74.69 252 MET A N 1
ATOM 1828 C CA . MET A 1 252 ? -41.446 4.230 20.936 1.00 74.69 252 MET A CA 1
ATOM 1829 C C . MET A 1 252 ? -40.954 5.115 22.090 1.00 74.69 252 MET A C 1
ATOM 1831 O O . MET A 1 252 ? -41.728 5.901 22.632 1.00 74.69 252 MET A O 1
ATOM 1835 N N . SER A 1 253 ? -39.676 5.019 22.471 1.00 80.19 253 SER A N 1
ATOM 1836 C CA . SER A 1 253 ? -39.061 5.932 23.435 1.00 80.19 253 SER A CA 1
ATOM 1837 C C . SER A 1 253 ? -38.999 7.360 22.861 1.00 80.19 253 SER A C 1
ATOM 1839 O O . SER A 1 253 ? -38.326 7.568 21.847 1.00 80.19 253 SER A O 1
ATOM 1841 N N . PRO A 1 254 ? -39.620 8.371 23.503 1.00 82.31 254 PRO A N 1
ATOM 1842 C CA . PRO A 1 254 ? -39.519 9.771 23.071 1.00 82.31 254 PRO A CA 1
ATOM 1843 C C . PRO A 1 254 ? -38.075 10.291 23.049 1.00 82.31 254 PRO A C 1
ATOM 1845 O O . PRO A 1 254 ? -37.734 11.175 22.267 1.00 82.31 254 PRO A O 1
ATOM 1848 N N . TRP A 1 255 ? -37.204 9.711 23.878 1.00 84.12 255 TRP A N 1
ATOM 1849 C CA . TRP A 1 255 ? -35.792 10.078 23.945 1.00 84.12 255 TRP A CA 1
ATOM 1850 C C . TRP A 1 255 ? -35.011 9.641 22.697 1.00 84.12 255 TRP A C 1
ATOM 1852 O O . TRP A 1 255 ? -34.146 10.378 22.225 1.00 84.12 255 TRP A O 1
ATOM 1862 N N . LEU A 1 256 ? -35.361 8.487 22.112 1.00 79.50 256 LEU A N 1
ATOM 1863 C CA . LEU A 1 256 ? -34.731 7.997 20.882 1.00 79.50 256 LEU A CA 1
ATOM 1864 C C . LEU A 1 256 ? -34.981 8.962 19.714 1.00 79.50 256 LEU A C 1
ATOM 1866 O O . LEU A 1 256 ? -34.044 9.355 19.020 1.00 79.50 256 LEU A O 1
ATOM 1870 N N . TRP A 1 257 ? -36.232 9.389 19.526 1.00 85.75 257 TRP A N 1
ATOM 1871 C CA . TRP A 1 257 ? -36.584 10.344 18.471 1.00 85.75 257 TRP A CA 1
ATOM 1872 C C . TRP A 1 257 ? -35.990 11.734 18.716 1.00 85.75 257 TRP A C 1
ATOM 1874 O O . TRP A 1 257 ? -35.600 12.400 17.758 1.00 85.75 257 TRP A O 1
ATOM 1884 N N . GLY A 1 258 ? -35.830 12.142 19.980 1.00 85.00 258 GLY A N 1
ATOM 1885 C CA . GLY A 1 258 ? -35.118 13.372 20.335 1.00 85.00 258 GLY A CA 1
ATOM 1886 C C . GLY A 1 258 ? -33.659 13.377 19.862 1.00 85.00 258 GLY A C 1
ATOM 1887 O O . GLY A 1 258 ? -33.214 14.356 19.265 1.00 85.00 258 GLY A O 1
ATOM 1888 N N . ALA A 1 259 ? -32.928 12.272 20.053 1.00 81.62 259 ALA A N 1
ATOM 1889 C CA . ALA A 1 259 ? -31.537 12.153 19.609 1.00 81.62 259 ALA A CA 1
ATOM 1890 C C . ALA A 1 259 ? -31.404 12.146 18.074 1.00 81.62 259 ALA A C 1
ATOM 1892 O O . ALA A 1 259 ? -30.534 12.825 17.524 1.00 81.62 259 ALA A O 1
ATOM 1893 N N . VAL A 1 260 ? -32.294 11.430 17.377 1.00 81.38 260 VAL A N 1
ATOM 1894 C CA . VAL A 1 260 ? -32.330 11.407 15.902 1.00 81.38 260 VAL A CA 1
ATOM 1895 C C . VAL A 1 260 ? -32.649 12.799 15.340 1.00 81.38 260 VAL A C 1
ATOM 1897 O O . VAL A 1 260 ? -31.996 13.245 14.397 1.00 81.38 260 VAL A O 1
ATOM 1900 N N . GLY A 1 261 ? -33.591 13.524 15.952 1.00 85.06 261 GLY A N 1
ATOM 1901 C CA . GLY A 1 261 ? -33.916 14.901 15.573 1.00 85.06 261 GLY A CA 1
ATOM 1902 C C . GLY A 1 261 ? -32.757 15.879 15.795 1.00 85.06 261 GLY A C 1
ATOM 1903 O O . GLY A 1 261 ? -32.454 16.685 14.916 1.00 85.06 261 GLY A O 1
ATOM 1904 N N . ALA A 1 262 ? -32.055 15.778 16.928 1.00 87.75 262 ALA A N 1
ATOM 1905 C CA . ALA A 1 262 ? -30.898 16.626 17.220 1.00 87.75 262 ALA A CA 1
ATOM 1906 C C . ALA A 1 262 ? -29.749 16.412 16.218 1.00 87.75 262 ALA A C 1
ATOM 1908 O O . ALA A 1 262 ? -29.153 17.380 15.745 1.00 87.75 262 ALA A O 1
ATOM 1909 N N . ALA A 1 263 ? -29.476 15.159 15.836 1.00 83.50 263 ALA A N 1
ATOM 1910 C CA . ALA A 1 263 ? -28.452 14.843 14.840 1.00 83.50 263 ALA A CA 1
ATOM 1911 C C . ALA A 1 263 ? -28.778 15.432 13.454 1.00 83.50 263 ALA A C 1
ATOM 1913 O O . ALA A 1 263 ? -27.891 15.971 12.790 1.00 83.50 263 ALA A O 1
ATOM 1914 N N . ALA A 1 264 ? -30.050 15.391 13.040 1.00 86.88 264 ALA A N 1
ATOM 1915 C CA . ALA A 1 264 ? -30.491 15.982 11.776 1.00 86.88 264 ALA A CA 1
ATOM 1916 C C . ALA A 1 264 ? -30.313 17.512 11.747 1.00 86.88 264 ALA A C 1
ATOM 1918 O O . ALA A 1 264 ? -29.864 18.056 10.738 1.00 86.88 264 ALA A O 1
ATOM 1919 N N . LEU A 1 265 ? -30.595 18.207 12.857 1.00 85.56 265 LEU A N 1
ATOM 1920 C CA . LEU A 1 265 ? -30.410 19.661 12.952 1.00 85.56 265 LEU A CA 1
ATOM 1921 C C . LEU A 1 265 ? -28.934 20.071 12.866 1.00 85.56 265 LEU A C 1
ATOM 1923 O O . LEU A 1 265 ? -28.605 21.017 12.150 1.00 85.56 265 LEU A O 1
ATOM 1927 N N . VAL A 1 266 ? -28.036 19.340 13.535 1.00 83.62 266 VAL A N 1
ATOM 1928 C CA . VAL A 1 266 ? -26.588 19.605 13.455 1.00 83.62 266 VAL A CA 1
ATOM 1929 C C . VAL A 1 266 ? -26.073 19.377 12.031 1.00 83.62 266 VAL A C 1
ATOM 1931 O O . VAL A 1 266 ? -25.366 20.228 11.493 1.00 83.62 266 VAL A O 1
ATOM 1934 N N . GLY A 1 267 ? -26.466 18.274 11.385 1.00 75.00 267 GLY A N 1
ATOM 1935 C CA . GLY A 1 267 ? -26.084 17.990 9.998 1.00 75.00 267 GLY A CA 1
ATOM 1936 C C . GLY A 1 267 ? -26.588 19.043 9.004 1.00 75.00 267 GLY A C 1
ATOM 1937 O O . GLY A 1 267 ? -25.837 19.471 8.128 1.00 75.00 267 GLY A O 1
ATOM 1938 N N . GLY A 1 268 ? -27.828 19.516 9.173 1.00 81.12 268 GLY A N 1
ATOM 1939 C CA . GLY A 1 268 ? -28.408 20.574 8.343 1.00 81.12 268 GLY A CA 1
ATOM 1940 C C . GLY A 1 268 ? -27.667 21.906 8.468 1.00 81.12 268 GLY A C 1
ATOM 1941 O O . GLY A 1 268 ? -27.396 22.549 7.455 1.00 81.12 268 GLY A O 1
ATOM 1942 N N . PHE A 1 269 ? -27.270 22.294 9.684 1.00 83.38 269 PHE A N 1
ATOM 1943 C CA . PHE A 1 269 ? -26.503 23.523 9.901 1.00 83.38 269 PHE A CA 1
ATOM 1944 C C . PHE A 1 269 ? -25.154 23.495 9.171 1.00 83.38 269 PHE A C 1
ATOM 1946 O O . PHE A 1 269 ? -24.805 24.453 8.485 1.00 83.38 269 PHE A O 1
ATOM 1953 N N . PHE A 1 270 ? -24.425 22.376 9.245 1.00 79.44 270 PHE A N 1
ATOM 1954 C CA . PHE A 1 270 ? -23.168 22.214 8.509 1.00 79.44 270 PHE A CA 1
ATOM 1955 C C . PHE A 1 270 ? -23.366 22.211 6.990 1.00 79.44 270 PHE A C 1
ATOM 1957 O O . PHE A 1 270 ? -22.557 22.795 6.277 1.00 79.44 270 PHE A O 1
ATOM 1964 N N . PHE A 1 271 ? -24.440 21.595 6.488 1.00 80.75 271 PHE A N 1
ATOM 1965 C CA . PHE A 1 271 ? -24.738 21.586 5.055 1.00 80.75 271 PHE A CA 1
ATOM 1966 C C . PHE A 1 271 ? -25.016 22.994 4.511 1.00 80.75 271 PHE A C 1
ATOM 1968 O O . PHE A 1 271 ? -24.488 23.353 3.461 1.00 80.75 271 PHE A O 1
ATOM 1975 N N . PHE A 1 272 ? -25.786 23.814 5.235 1.00 78.44 272 PHE A N 1
ATOM 1976 C CA . PHE A 1 272 ? -26.039 25.202 4.838 1.00 78.44 272 PHE A CA 1
ATOM 1977 C C . PHE A 1 272 ? -24.817 26.105 5.020 1.00 78.44 272 PHE A C 1
ATOM 1979 O O . PHE A 1 272 ? -24.569 26.945 4.165 1.00 78.44 272 PHE A O 1
ATOM 1986 N N . ALA A 1 273 ? -24.017 25.909 6.071 1.00 75.12 273 ALA A N 1
ATOM 1987 C CA . ALA A 1 273 ? -22.765 26.646 6.246 1.00 75.12 273 ALA A CA 1
ATOM 1988 C C . ALA A 1 273 ? -21.718 26.305 5.167 1.00 75.12 273 ALA A C 1
ATOM 1990 O O . ALA A 1 273 ? -20.867 27.132 4.858 1.00 75.12 273 ALA A O 1
ATOM 1991 N N . ALA A 1 274 ? -21.777 25.097 4.596 1.00 76.44 274 ALA A N 1
ATOM 1992 C CA . ALA A 1 274 ? -20.890 24.661 3.521 1.00 76.44 274 ALA A CA 1
ATOM 1993 C C . ALA A 1 274 ? -21.373 25.066 2.118 1.00 76.44 274 ALA A C 1
ATOM 1995 O O . ALA A 1 274 ? -20.588 24.997 1.172 1.00 76.44 274 ALA A O 1
ATOM 1996 N N . GLN A 1 275 ? -22.6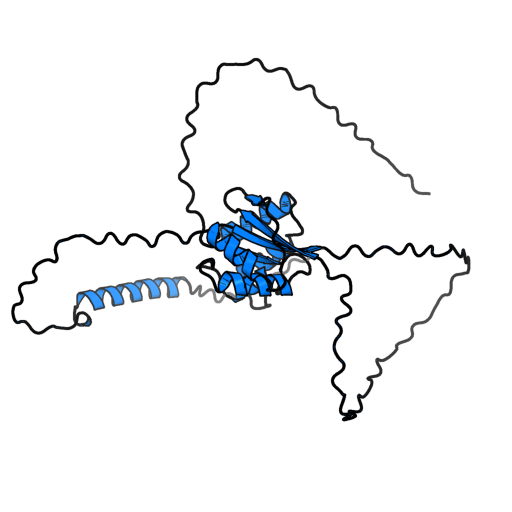32 25.490 1.961 1.00 74.44 275 GLN A N 1
ATOM 1997 C CA . GLN A 1 275 ? -23.059 26.150 0.731 1.00 74.44 275 GLN A CA 1
ATOM 1998 C C . GLN A 1 275 ? -22.566 27.595 0.744 1.00 74.44 275 GLN A C 1
ATOM 2000 O O . GLN A 1 275 ? -23.269 28.521 1.137 1.00 74.44 275 GLN A O 1
ATOM 2005 N N . ASP A 1 276 ? -21.323 27.767 0.308 1.00 58.31 276 ASP A N 1
ATOM 2006 C CA . ASP A 1 276 ? -20.778 29.055 -0.093 1.00 58.31 276 ASP A CA 1
ATOM 2007 C C . ASP A 1 276 ? -21.591 29.564 -1.297 1.00 58.31 276 ASP A C 1
ATOM 2009 O O . ASP A 1 276 ? -21.458 29.079 -2.421 1.00 58.31 276 ASP A O 1
ATOM 2013 N N . THR A 1 277 ? -22.516 30.493 -1.044 1.00 55.66 277 THR A N 1
ATOM 2014 C CA . THR A 1 277 ? -23.352 31.136 -2.067 1.00 55.66 277 THR A CA 1
ATOM 2015 C C . THR A 1 277 ? -22.659 32.356 -2.673 1.00 55.66 277 THR A C 1
ATOM 2017 O O . THR A 1 277 ? -23.314 33.366 -2.950 1.00 55.66 277 THR A O 1
ATOM 2020 N N . SER A 1 278 ? -21.340 32.319 -2.864 1.00 59.97 278 SER A N 1
ATOM 2021 C CA . SER A 1 278 ? -20.670 33.309 -3.704 1.00 59.97 278 SER A CA 1
ATOM 2022 C C . SER A 1 278 ? -21.047 33.052 -5.165 1.00 59.97 278 SER A C 1
ATOM 2024 O O . SER A 1 278 ? -20.410 32.311 -5.905 1.00 59.97 278 SER A O 1
ATOM 2026 N N . ASN A 1 279 ? -22.130 33.696 -5.602 1.00 53.06 279 ASN A N 1
ATOM 2027 C CA . ASN A 1 279 ? -22.509 33.818 -7.011 1.00 53.06 279 ASN A CA 1
ATOM 2028 C C . ASN A 1 279 ? -21.629 34.869 -7.716 1.00 53.06 279 ASN A C 1
ATOM 2030 O O . ASN A 1 279 ? -22.119 35.667 -8.513 1.00 53.06 279 ASN A O 1
ATOM 2034 N N . ASP A 1 280 ? -20.350 34.925 -7.342 1.00 57.56 280 ASP A N 1
ATOM 2035 C CA . ASP A 1 280 ? -19.379 35.823 -7.939 1.00 57.56 280 ASP A CA 1
ATOM 2036 C C . ASP A 1 280 ? -18.696 35.027 -9.058 1.00 57.56 280 ASP A C 1
ATOM 2038 O O . ASP A 1 280 ? -17.989 34.050 -8.777 1.00 57.56 280 ASP A O 1
ATOM 2042 N N . PRO A 1 281 ? -18.966 35.330 -10.341 1.00 61.31 281 PRO A N 1
ATOM 2043 C CA . PRO A 1 281 ? -18.295 34.657 -11.436 1.00 61.31 281 PRO A CA 1
ATOM 2044 C C . PRO A 1 281 ? -16.797 34.896 -11.270 1.00 61.31 281 PRO A C 1
ATOM 2046 O O . PRO A 1 281 ? -16.317 36.023 -11.366 1.00 61.31 281 PRO A O 1
ATOM 2049 N N . ILE A 1 282 ? -16.058 33.822 -10.992 1.00 61.28 282 ILE A N 1
ATOM 2050 C CA . ILE A 1 282 ? -14.606 33.842 -10.832 1.00 61.28 282 ILE A CA 1
ATOM 2051 C C . ILE A 1 282 ? -14.002 34.397 -12.128 1.00 61.28 282 ILE A C 1
ATOM 2053 O O . ILE A 1 282 ? -13.802 33.678 -13.109 1.00 61.28 282 ILE A O 1
ATOM 2057 N N . HIS A 1 283 ? -13.718 35.698 -12.147 1.00 59.16 283 HIS A N 1
ATOM 2058 C CA . HIS A 1 283 ? -12.980 36.334 -13.222 1.00 59.16 283 HIS A CA 1
ATOM 2059 C C . HIS A 1 283 ? -11.524 35.893 -13.091 1.00 59.16 283 HIS A C 1
ATOM 2061 O O . HIS A 1 283 ? -10.736 36.492 -12.361 1.00 59.16 283 HIS A O 1
ATOM 2067 N N . LEU A 1 284 ? -11.169 34.815 -13.793 1.00 75.69 284 LEU A N 1
ATOM 2068 C CA . LEU A 1 284 ? -9.787 34.380 -13.969 1.00 75.69 284 LEU A CA 1
ATOM 2069 C C . LEU A 1 284 ? -9.023 35.469 -14.738 1.00 75.69 284 LEU A C 1
ATOM 2071 O O . LEU A 1 284 ? -8.907 35.427 -15.962 1.00 75.69 284 LEU A O 1
ATOM 2075 N N . GLN A 1 285 ? -8.517 36.480 -14.030 1.00 66.44 285 GLN A N 1
ATOM 2076 C CA . GLN A 1 285 ? -7.607 37.463 -14.606 1.00 66.44 285 GLN A CA 1
ATOM 2077 C C . GLN A 1 285 ? -6.241 36.804 -14.810 1.00 66.44 285 GLN A C 1
ATOM 2079 O O . GLN A 1 285 ? -5.398 36.752 -13.916 1.00 66.44 285 GLN A O 1
ATOM 2084 N N . MET A 1 286 ? -6.032 36.270 -16.010 1.00 68.06 286 MET A N 1
ATOM 2085 C CA . MET A 1 286 ? -4.744 35.746 -16.447 1.00 68.06 286 MET A CA 1
ATOM 2086 C C . MET A 1 286 ? -3.789 36.925 -16.682 1.00 68.06 286 MET A C 1
ATOM 2088 O O . MET A 1 286 ? -3.913 37.666 -17.657 1.00 68.06 286 MET A O 1
ATOM 2092 N N . ARG A 1 287 ? -2.844 37.140 -15.762 1.00 66.50 287 ARG A N 1
ATOM 2093 C CA . ARG A 1 287 ? -1.811 38.172 -15.904 1.00 66.50 287 ARG A CA 1
ATOM 2094 C C . ARG A 1 287 ? -0.691 37.623 -16.788 1.00 66.50 287 ARG A C 1
ATOM 2096 O O . ARG A 1 287 ? 0.134 36.846 -16.321 1.00 66.50 287 ARG A O 1
ATOM 2103 N N . VAL A 1 288 ? -0.678 38.008 -18.063 1.00 60.16 288 VAL A N 1
ATOM 2104 C CA . VAL A 1 288 ? 0.410 37.675 -18.995 1.00 60.16 288 VAL A CA 1
ATOM 2105 C C . VAL A 1 288 ? 1.584 38.630 -18.734 1.00 60.16 288 VAL A C 1
ATOM 2107 O O . VAL A 1 288 ? 1.403 39.843 -18.883 1.00 60.16 288 VAL A O 1
ATOM 2110 N N . PRO A 1 289 ? 2.760 38.139 -18.306 1.00 68.88 289 PRO A N 1
ATOM 2111 C CA . PRO A 1 289 ? 3.958 38.965 -18.221 1.00 68.88 289 PRO A CA 1
ATOM 2112 C C . PRO A 1 289 ? 4.419 39.351 -19.635 1.00 68.88 289 PRO A C 1
ATOM 2114 O O . PRO A 1 289 ? 4.422 38.514 -20.537 1.00 68.88 289 PRO A O 1
ATOM 2117 N N . ARG A 1 290 ? 4.750 40.634 -19.816 1.00 62.66 290 ARG A N 1
ATOM 2118 C CA . ARG A 1 290 ? 5.382 41.171 -21.028 1.00 62.66 290 ARG A CA 1
ATOM 2119 C C . ARG A 1 290 ? 6.894 41.102 -20.917 1.00 62.66 290 ARG A C 1
ATOM 2121 O O . ARG A 1 290 ? 7.384 41.301 -19.783 1.00 62.66 290 ARG A O 1
#

Foldseek 3Di:
DDDDDDDDDDDDDDDDDDDDDDDDDPPPPPPDPQPPQFAAEAEAEADPQLVLSLVLRVLRCVDRRNGPQDDPLLNNLRSPDQRDPPDDPVSNVSNVLSNPQHDFDPVNLVSLLVNCVVSRHQKYKYKYWAADPPPPPVPPVPPPPDPDDDDDDDDDDDDDDDDDDDDDPDDDDPDPCPPPPDPDTWMKIWMQGNSVSHIDPDIAGQDPVGCNVVSVVVCVVRPGDPDPVPVPPPPPPPPPPPDDDDCPDPVPPPVVVVVVVVVVVVVVVVVVVPPPPPPPPPPPPDDDDD

Radius of gyration: 32.09 Å; chains: 1; bounding box: 86×69×87 Å

pLDDT: mean 78.75, std 17.5, range [39.16, 98.12]

Secondary structure (DSSP, 8-state):
---------------------------------------SEEEEE-TT-HHHHHHHHHHHHTTTT--TT--HHHHHHHHTPPPPTT--HHHHHHHHHHHT--SSSHHHHHHHHHHHHHHT-SEEEEEEEEPP----------------------------PPPP---------------------EEEEEEEETTTTEEEEEEE--BTTBTHHHHHHHHHHSPPPP-----------------------GGG-HHHHHHHHHHHHHHHHHHHHH----------------

Sequence (290 aa):
MFLVFAALATVTVSDQQLVQAAPLEPTETLATSPKSAGQGVAVLGSGAAREEAFTLARAVYGSSLRPRKLDELRARILAGDPAPPSATKDIRELAELRAGVTGEDAASRRLLASIAQQLGVQALLVVSRTPAPVEQKETKESETKDEGAPVDGGAASVAPSVPSVEADAGVTPPVAQASAAGPRALVSARLFLADTGEFDAARYEPNESGWRGTVTSLTGRFPPPPAPVVAQLQGTPPKLPSEGKESRPFYMSPWLWGAVGAAALVGGFFFFAAQDTSNDPIHLQMRVPR